Protein AF-A0A1Q7FV45-F1 (afdb_monomer)

Radius of gyration: 22.44 Å; Cα contacts (8 Å, |Δi|>4): 85; chains: 1; bounding box: 76×51×54 Å

Secondary structure (DSSP, 8-state):
-HHHHHHHHHHHHHHHHHHHIIIIIIHHHTTT-HHHHHHHHHHHHHTSHHHHHHHHHHHHHHHHHHHHHHHHTTTT-HHHHTSHHHHHHHHHHHHHHHHHHIIIIIIHHHHHHHHHHHHHHHHTTSPPPHHHHHHHHHHHHHHHHHHHHHHHHHHTTS-THHHHHH--------------

Mean predicted aligned error: 11.4 Å

Structure (mmCIF, N/CA/C/O backbone):
data_AF-A0A1Q7FV45-F1
#
_entry.id   AF-A0A1Q7FV45-F1
#
loop_
_atom_site.group_PDB
_atom_site.id
_atom_site.type_symbol
_atom_site.label_atom_id
_atom_site.label_alt_id
_atom_site.label_comp_id
_atom_site.label_asym_id
_atom_site.label_entity_id
_atom_site.label_seq_id
_atom_site.pdbx_PDB_ins_code
_atom_site.Cartn_x
_atom_site.Cartn_y
_atom_site.Cartn_z
_atom_site.occupancy
_atom_site.B_iso_or_equiv
_atom_site.auth_seq_id
_atom_site.auth_comp_id
_atom_site.auth_asym_id
_atom_site.auth_atom_id
_atom_site.pdbx_PDB_model_num
ATOM 1 N N . MET A 1 1 ? 14.817 -14.353 -15.961 1.00 85.88 1 MET A N 1
ATOM 2 C CA . MET A 1 1 ? 13.771 -13.348 -16.273 1.00 85.88 1 MET A CA 1
ATOM 3 C C . MET A 1 1 ? 12.356 -13.895 -16.093 1.00 85.88 1 MET A C 1
ATOM 5 O O . MET A 1 1 ? 11.535 -13.188 -15.527 1.00 85.88 1 MET A O 1
ATOM 9 N N . VAL A 1 2 ? 12.069 -15.138 -16.505 1.00 93.31 2 VAL A N 1
ATOM 10 C CA . VAL A 1 2 ? 10.715 -15.730 -16.428 1.00 93.31 2 VAL A CA 1
ATOM 11 C C . VAL A 1 2 ? 10.184 -15.851 -14.993 1.00 93.31 2 VAL A C 1
ATOM 13 O O . VAL A 1 2 ? 9.116 -15.327 -14.708 1.00 93.31 2 VAL A O 1
ATOM 16 N N . ILE A 1 3 ? 10.950 -16.442 -14.068 1.00 94.00 3 ILE A N 1
ATOM 17 C CA . ILE A 1 3 ? 10.513 -16.641 -12.669 1.00 94.00 3 ILE A CA 1
ATOM 18 C C . ILE A 1 3 ? 10.172 -15.308 -11.987 1.00 94.00 3 ILE A C 1
ATOM 20 O O . ILE A 1 3 ? 9.107 -15.163 -11.397 1.00 94.00 3 ILE A O 1
ATOM 24 N N . LEU A 1 4 ? 11.046 -14.305 -12.121 1.00 92.88 4 LEU A N 1
ATOM 25 C CA . LEU A 1 4 ? 10.828 -12.973 -11.549 1.00 92.88 4 LEU A CA 1
ATOM 26 C C . LEU A 1 4 ? 9.546 -12.323 -12.092 1.00 92.88 4 LEU A C 1
ATOM 28 O O . LEU A 1 4 ? 8.792 -11.718 -11.336 1.00 92.88 4 LEU A O 1
ATOM 32 N N . ARG A 1 5 ? 9.280 -12.494 -13.394 1.00 94.06 5 ARG A N 1
ATOM 33 C CA . ARG A 1 5 ? 8.052 -12.019 -14.038 1.00 94.06 5 ARG A CA 1
ATOM 34 C C . ARG A 1 5 ? 6.819 -12.745 -13.495 1.00 94.06 5 ARG A C 1
ATOM 36 O O . ARG A 1 5 ? 5.826 -12.084 -13.216 1.00 94.06 5 ARG A O 1
ATOM 43 N N . MET A 1 6 ? 6.881 -14.065 -13.312 1.00 96.12 6 MET A N 1
ATOM 44 C CA . MET A 1 6 ? 5.775 -14.825 -12.717 1.00 96.12 6 MET A CA 1
ATOM 45 C C . MET A 1 6 ? 5.474 -14.348 -11.297 1.00 96.12 6 MET A C 1
ATOM 47 O O . MET A 1 6 ? 4.321 -14.066 -10.989 1.00 96.12 6 MET A O 1
ATOM 51 N N . ILE A 1 7 ? 6.502 -14.179 -10.460 1.00 96.50 7 ILE A N 1
ATOM 52 C CA . ILE A 1 7 ? 6.340 -13.663 -9.093 1.00 96.50 7 ILE A CA 1
ATOM 53 C C . ILE A 1 7 ? 5.682 -12.283 -9.116 1.00 96.50 7 ILE A C 1
ATOM 55 O O . ILE A 1 7 ? 4.722 -12.063 -8.381 1.00 96.50 7 ILE A O 1
ATOM 59 N N . HIS A 1 8 ? 6.158 -11.377 -9.973 1.00 95.06 8 HIS A N 1
ATOM 60 C CA . HIS A 1 8 ? 5.615 -10.027 -10.083 1.00 95.06 8 HIS A CA 1
ATOM 61 C C . HIS A 1 8 ? 4.137 -10.024 -10.474 1.00 95.06 8 HIS A C 1
ATOM 63 O O . HIS A 1 8 ? 3.327 -9.414 -9.783 1.00 95.06 8 HIS A O 1
ATOM 69 N N . ILE A 1 9 ? 3.784 -10.731 -11.552 1.00 96.00 9 ILE A N 1
ATOM 70 C CA . ILE A 1 9 ? 2.421 -10.744 -12.096 1.00 96.00 9 ILE A CA 1
ATOM 71 C C . ILE A 1 9 ? 1.455 -11.431 -11.130 1.00 96.00 9 ILE A C 1
ATOM 73 O O . ILE A 1 9 ? 0.393 -10.896 -10.838 1.00 96.00 9 ILE A O 1
ATOM 77 N N . LEU A 1 10 ? 1.811 -12.603 -10.603 1.00 97.19 10 LEU A N 1
ATOM 78 C CA . LEU A 1 10 ? 0.920 -13.327 -9.696 1.00 97.19 10 LEU A CA 1
ATOM 79 C C . LEU A 1 10 ? 0.710 -12.549 -8.393 1.00 97.19 10 LEU A C 1
ATOM 81 O O . LEU A 1 10 ? -0.421 -12.425 -7.926 1.00 97.19 10 LEU A O 1
ATOM 85 N N . SER A 1 11 ? 1.777 -11.971 -7.835 1.00 95.62 11 SER A N 1
ATOM 86 C CA . SER A 1 11 ? 1.670 -11.159 -6.619 1.00 95.62 11 SER A CA 1
ATOM 87 C C . SER A 1 11 ? 0.861 -9.885 -6.859 1.00 95.62 11 SER A C 1
ATOM 89 O O . SER A 1 11 ? 0.056 -9.520 -6.001 1.00 95.62 11 SER A O 1
ATOM 91 N N . SER A 1 12 ? 1.029 -9.234 -8.018 1.00 93.75 12 SER A N 1
ATOM 92 C CA . SER A 1 12 ? 0.319 -7.993 -8.336 1.00 93.75 12 SER A CA 1
ATOM 93 C C . SER A 1 12 ? -1.166 -8.235 -8.563 1.00 93.75 12 SER A C 1
ATOM 95 O O . SER A 1 12 ? -1.981 -7.494 -8.023 1.00 93.75 12 SER A O 1
ATOM 97 N N . VAL A 1 13 ? -1.531 -9.304 -9.276 1.00 96.06 13 VAL A N 1
ATOM 98 C CA . VAL A 1 13 ? -2.929 -9.693 -9.502 1.00 96.06 13 VAL A CA 1
ATOM 99 C C . VAL A 1 13 ? -3.613 -10.034 -8.182 1.00 96.06 13 VAL A C 1
ATOM 101 O O . VAL A 1 13 ? -4.704 -9.532 -7.915 1.00 96.06 13 VAL A O 1
ATOM 104 N N . VAL A 1 14 ? -2.968 -10.832 -7.325 1.00 95.69 14 VAL A N 1
ATOM 105 C CA . VAL A 1 14 ? -3.519 -11.185 -6.007 1.00 95.69 14 VAL A CA 1
ATOM 106 C C . VAL A 1 14 ? -3.703 -9.941 -5.142 1.00 95.69 14 VAL A C 1
ATOM 108 O O . VAL A 1 14 ? -4.760 -9.761 -4.540 1.00 95.69 14 VAL A O 1
ATOM 111 N N . TRP A 1 15 ? -2.698 -9.067 -5.083 1.00 93.56 15 TRP A N 1
ATOM 112 C CA . TRP A 1 15 ? -2.763 -7.862 -4.263 1.00 93.56 15 TRP A CA 1
ATOM 113 C C . TRP A 1 15 ? -3.801 -6.860 -4.781 1.00 93.56 15 TRP A C 1
ATOM 115 O O . TRP A 1 15 ? -4.680 -6.450 -4.022 1.00 93.56 15 TRP A O 1
ATOM 125 N N . ALA A 1 16 ? -3.746 -6.496 -6.064 1.00 90.69 16 ALA A N 1
ATOM 126 C CA . ALA A 1 16 ? -4.679 -5.548 -6.666 1.00 90.69 16 ALA A CA 1
ATOM 127 C C . ALA A 1 16 ? -6.120 -6.078 -6.637 1.00 90.69 16 ALA A C 1
ATOM 129 O O . ALA A 1 16 ? -7.036 -5.340 -6.277 1.00 90.69 16 ALA A O 1
ATOM 130 N N . GLY A 1 17 ? -6.316 -7.367 -6.932 1.00 92.94 17 GLY A N 1
ATOM 131 C CA . GLY A 1 17 ? -7.619 -8.023 -6.859 1.00 92.94 17 GLY A CA 1
ATOM 132 C C . GLY A 1 17 ? -8.193 -8.029 -5.442 1.00 92.94 17 GLY A C 1
ATOM 133 O O . GLY A 1 17 ? -9.369 -7.724 -5.257 1.00 92.94 17 GLY A O 1
ATOM 134 N N . ALA A 1 18 ? -7.368 -8.291 -4.425 1.00 92.19 18 ALA A N 1
ATOM 135 C CA . ALA A 1 18 ? -7.789 -8.215 -3.028 1.00 92.19 18 ALA A CA 1
ATOM 136 C C . ALA A 1 18 ? -8.174 -6.788 -2.610 1.00 92.19 18 ALA A C 1
ATOM 138 O O . ALA A 1 18 ? -9.193 -6.606 -1.944 1.00 92.19 18 ALA A O 1
ATOM 139 N N . VAL A 1 19 ? -7.395 -5.775 -3.013 1.00 88.69 19 VAL A N 1
ATOM 140 C CA . VAL A 1 19 ? -7.732 -4.364 -2.761 1.00 88.69 19 VAL A CA 1
ATOM 141 C C . VAL A 1 19 ? -9.062 -4.013 -3.419 1.00 88.69 19 VAL A C 1
ATOM 143 O O . VAL A 1 19 ? -9.938 -3.484 -2.742 1.00 88.69 19 VAL A O 1
ATOM 146 N N . PHE A 1 20 ? -9.236 -4.354 -4.697 1.00 89.50 20 PHE A N 1
ATOM 147 C CA . PHE A 1 20 ? -10.472 -4.101 -5.433 1.00 89.50 20 PHE A CA 1
ATOM 148 C C . PHE A 1 20 ? -11.674 -4.796 -4.788 1.00 89.50 20 PHE A C 1
ATOM 150 O O . PHE A 1 20 ? -12.691 -4.158 -4.537 1.00 89.50 20 PHE A O 1
ATOM 157 N N . PHE A 1 21 ? -11.555 -6.081 -4.450 1.00 91.38 21 PHE A N 1
ATOM 158 C CA . PHE A 1 21 ? -12.620 -6.817 -3.773 1.00 91.38 21 PHE A CA 1
ATOM 159 C C . PHE A 1 21 ? -12.996 -6.169 -2.436 1.00 91.38 21 PHE A C 1
ATOM 161 O O . PHE A 1 21 ? -14.178 -5.978 -2.152 1.00 91.38 21 PHE A O 1
ATOM 168 N N . LEU A 1 22 ? -12.008 -5.783 -1.623 1.00 88.19 22 LEU A N 1
ATOM 169 C CA . LEU A 1 22 ? -12.270 -5.121 -0.350 1.00 88.19 22 LEU A CA 1
ATOM 170 C C . LEU A 1 22 ? -13.023 -3.802 -0.523 1.00 88.19 22 LEU A C 1
ATOM 172 O O . LEU A 1 22 ? -13.954 -3.543 0.233 1.00 88.19 22 LEU A O 1
ATOM 176 N N . THR A 1 23 ? -12.596 -2.954 -1.456 1.00 83.12 23 THR A N 1
ATOM 177 C CA . THR A 1 23 ? -13.088 -1.575 -1.560 1.00 83.12 23 THR A CA 1
ATOM 178 C C . THR A 1 23 ? -14.354 -1.462 -2.396 1.00 83.12 23 THR A C 1
ATOM 180 O O . THR A 1 23 ? -15.248 -0.709 -2.026 1.00 83.12 23 THR A O 1
ATOM 183 N N . ALA A 1 24 ? -14.448 -2.205 -3.498 1.00 85.38 24 ALA A N 1
ATOM 184 C CA . ALA A 1 24 ? -15.560 -2.113 -4.438 1.00 85.38 24 ALA A CA 1
ATOM 185 C C . ALA A 1 24 ? -16.713 -3.065 -4.102 1.00 85.38 24 ALA A C 1
ATOM 187 O O . ALA A 1 24 ? -17.851 -2.779 -4.460 1.00 85.38 24 ALA A O 1
ATOM 188 N N . VAL A 1 25 ? -16.441 -4.187 -3.423 1.00 89.38 25 VAL A N 1
ATOM 189 C CA . VAL A 1 25 ? -17.451 -5.229 -3.172 1.00 89.38 25 VAL A CA 1
ATOM 190 C C . VAL A 1 25 ? -17.744 -5.367 -1.684 1.00 89.38 25 VAL A C 1
ATOM 192 O O . VAL A 1 25 ? -18.874 -5.152 -1.250 1.00 89.38 25 VAL A O 1
ATOM 195 N N . LEU A 1 26 ? -16.731 -5.697 -0.882 1.00 89.50 26 LEU A N 1
ATOM 196 C CA . LEU A 1 26 ? -16.945 -6.068 0.513 1.00 89.50 26 LEU A CA 1
ATOM 197 C C . LEU A 1 26 ? -17.349 -4.873 1.381 1.00 89.50 26 LEU A C 1
ATOM 199 O O . LEU A 1 26 ? -18.319 -4.972 2.123 1.00 89.50 26 LEU A O 1
ATOM 203 N N . GLN A 1 27 ? -16.620 -3.756 1.300 1.00 85.69 27 GLN A N 1
ATOM 204 C CA . GLN A 1 27 ? -16.902 -2.562 2.102 1.00 85.69 27 GLN A CA 1
ATOM 205 C C . GLN A 1 27 ? -18.322 -2.016 1.879 1.00 85.69 27 GLN A C 1
ATOM 207 O O . GLN A 1 27 ? -18.998 -1.787 2.882 1.00 85.69 27 GLN A O 1
ATOM 212 N N . PRO A 1 28 ? -18.815 -1.845 0.635 1.00 86.81 28 PRO A N 1
ATOM 213 C CA . PRO A 1 28 ? -20.200 -1.443 0.398 1.00 86.81 28 PRO A CA 1
ATOM 214 C C . PRO A 1 28 ? -21.213 -2.465 0.916 1.00 86.81 28 PRO A C 1
ATOM 216 O O . PRO A 1 28 ? -22.211 -2.073 1.510 1.00 86.81 28 PRO A O 1
ATOM 219 N N . ALA A 1 29 ? -20.948 -3.765 0.752 1.00 89.38 29 ALA A N 1
ATOM 220 C CA . ALA A 1 29 ? -21.869 -4.819 1.179 1.00 89.38 29 ALA A CA 1
ATOM 221 C C . ALA A 1 29 ? -22.078 -4.865 2.701 1.00 89.38 29 ALA A C 1
ATOM 223 O O . ALA A 1 29 ? -23.150 -5.240 3.169 1.00 89.38 29 ALA A O 1
ATOM 224 N N . ILE A 1 30 ? -21.063 -4.484 3.480 1.00 88.69 30 ILE A N 1
ATOM 225 C CA . ILE A 1 30 ? -21.143 -4.443 4.947 1.00 88.69 30 ILE A CA 1
ATOM 226 C C . ILE A 1 30 ? -21.397 -3.029 5.491 1.00 88.69 30 ILE A C 1
ATOM 228 O O . ILE A 1 30 ? -21.453 -2.840 6.712 1.00 88.69 30 ILE A O 1
ATOM 232 N N . ALA A 1 31 ? -21.525 -2.026 4.617 1.00 82.56 31 ALA A N 1
ATOM 233 C CA . ALA A 1 31 ? -21.788 -0.652 5.016 1.00 82.56 31 ALA A CA 1
ATOM 234 C C . ALA A 1 31 ? -23.166 -0.577 5.691 1.00 82.56 31 ALA A C 1
ATOM 236 O O . ALA A 1 31 ? -24.187 -0.887 5.090 1.00 82.56 31 ALA A O 1
ATOM 237 N N . GLY A 1 32 ? -23.193 -0.195 6.970 1.00 79.88 32 GLY A N 1
ATOM 238 C CA . GLY A 1 32 ? -24.423 -0.179 7.772 1.00 79.88 32 GLY A CA 1
ATOM 239 C C . GLY A 1 32 ? -24.712 -1.472 8.544 1.00 79.88 32 GLY A C 1
ATOM 240 O O . GLY A 1 32 ? -25.647 -1.490 9.335 1.00 79.88 32 GLY A O 1
ATOM 241 N N . GLY A 1 33 ? -23.878 -2.513 8.426 1.00 82.31 33 GLY A N 1
ATOM 242 C CA . GLY A 1 33 ? -24.027 -3.791 9.145 1.00 82.31 33 GLY A CA 1
ATOM 243 C C . GLY A 1 33 ? -23.749 -3.751 10.660 1.00 82.31 33 GLY A C 1
ATOM 244 O O . GLY A 1 33 ? -23.535 -4.794 11.277 1.00 82.31 33 GLY A O 1
ATOM 245 N N . GLY A 1 34 ? -23.713 -2.561 11.269 1.00 80.19 34 GLY A N 1
ATOM 246 C CA . GLY A 1 34 ? -23.539 -2.377 12.710 1.00 80.19 34 GLY A CA 1
ATOM 247 C C . GLY A 1 34 ? -22.216 -2.929 13.282 1.00 80.19 34 GLY A C 1
ATOM 248 O O . GLY A 1 34 ? -21.225 -3.080 12.561 1.00 80.19 34 GLY A O 1
ATOM 249 N N . PRO A 1 35 ? -22.166 -3.221 14.596 1.00 78.44 35 PRO A N 1
ATOM 250 C CA . PRO A 1 35 ? -20.957 -3.693 15.280 1.00 78.44 35 PRO A CA 1
ATOM 251 C C . PRO A 1 35 ? -20.412 -5.034 14.762 1.00 78.44 35 PRO A C 1
ATOM 253 O O . PRO A 1 35 ? -19.198 -5.249 14.780 1.00 78.44 35 PRO A O 1
ATOM 256 N N . GLU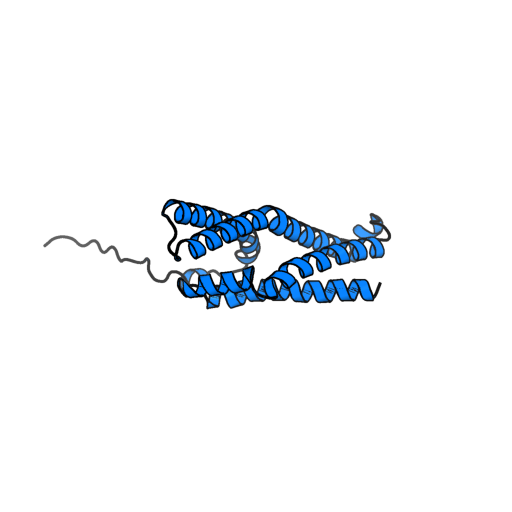 A 1 36 ? -21.279 -5.925 14.271 1.00 84.31 36 GLU A N 1
ATOM 257 C CA . GLU A 1 36 ? -20.877 -7.245 13.766 1.00 84.31 36 GLU A CA 1
ATOM 258 C C . GLU A 1 36 ? -20.046 -7.152 12.480 1.00 84.31 36 GLU A C 1
ATOM 260 O O . GLU A 1 36 ? -19.022 -7.828 12.356 1.00 84.31 36 GLU A O 1
ATOM 265 N N . ALA A 1 37 ? -20.394 -6.239 11.566 1.00 84.06 37 ALA A N 1
ATOM 266 C CA . ALA A 1 37 ? -19.573 -5.945 10.389 1.00 84.06 37 ALA A CA 1
ATOM 267 C C . ALA A 1 37 ? -18.155 -5.479 10.776 1.00 84.06 37 ALA A C 1
ATOM 269 O O . ALA A 1 37 ? -17.161 -5.902 10.178 1.00 84.06 37 ALA A O 1
ATOM 270 N N . GLY A 1 38 ? -18.050 -4.655 11.825 1.00 80.62 38 GLY A N 1
ATOM 271 C CA . GLY A 1 38 ? -16.769 -4.212 12.379 1.00 80.62 38 GLY A CA 1
ATOM 272 C C . GLY A 1 38 ? -15.935 -5.370 12.934 1.00 80.62 38 GLY A C 1
ATOM 273 O O . GLY A 1 38 ? -14.751 -5.489 12.611 1.00 80.62 38 GLY A O 1
ATOM 274 N N . ARG A 1 39 ? -16.558 -6.271 13.706 1.00 81.88 39 ARG A N 1
ATOM 275 C CA . ARG A 1 39 ? -15.905 -7.476 14.253 1.00 81.88 39 ARG A CA 1
ATOM 276 C C . ARG A 1 39 ? -15.421 -8.416 13.150 1.00 81.88 39 ARG A C 1
ATOM 278 O O . ARG A 1 39 ? -14.300 -8.923 13.229 1.00 81.88 39 ARG A O 1
ATOM 285 N N . PHE A 1 40 ? -16.225 -8.624 12.107 1.00 87.56 40 PHE A N 1
ATOM 286 C CA . PHE A 1 40 ? -15.833 -9.421 10.944 1.00 87.56 40 PHE A CA 1
ATOM 287 C C . PHE A 1 40 ? -14.595 -8.836 10.254 1.00 87.56 40 PHE A C 1
ATOM 289 O O . PHE A 1 40 ? -13.600 -9.542 10.072 1.00 87.56 40 PHE A O 1
ATOM 296 N N . MET A 1 41 ? -14.606 -7.534 9.953 1.00 86.62 41 MET A N 1
ATOM 297 C CA . MET A 1 41 ? -13.462 -6.849 9.343 1.00 86.62 41 MET A CA 1
ATOM 298 C C . MET A 1 41 ? -12.216 -6.898 10.225 1.00 86.62 41 MET A C 1
ATOM 300 O O . MET A 1 41 ? -11.112 -7.098 9.718 1.00 86.62 41 MET A O 1
ATOM 304 N N . GLN A 1 42 ? -12.375 -6.779 11.544 1.00 81.06 42 GLN A N 1
ATOM 305 C CA . GLN A 1 42 ? -11.265 -6.911 12.481 1.00 81.06 42 GLN A CA 1
ATOM 306 C C . GLN A 1 42 ? -10.668 -8.322 12.436 1.00 81.06 42 GLN A C 1
ATOM 308 O O . GLN A 1 42 ? -9.449 -8.452 12.333 1.00 81.06 42 GLN A O 1
ATOM 313 N N . ARG A 1 43 ? -11.480 -9.387 12.446 1.00 85.19 43 ARG A N 1
ATOM 314 C CA . ARG A 1 43 ? -10.987 -10.776 12.321 1.00 85.19 43 ARG A CA 1
ATOM 315 C C . ARG A 1 43 ? -10.318 -11.023 10.969 1.00 85.19 43 ARG A C 1
ATOM 317 O O . ARG A 1 43 ? -9.235 -11.610 10.918 1.00 85.19 43 ARG A O 1
ATOM 324 N N . LEU A 1 44 ? -10.899 -10.514 9.883 1.00 87.88 44 LEU A N 1
ATOM 325 C CA . LEU A 1 44 ? -10.308 -10.587 8.547 1.00 87.88 44 LEU A CA 1
ATOM 326 C C . LEU A 1 44 ? -8.926 -9.912 8.524 1.00 87.88 44 LEU A C 1
ATOM 328 O O . LEU A 1 44 ? -7.953 -10.515 8.069 1.00 87.88 44 LEU A O 1
ATOM 332 N N . ALA A 1 45 ? -8.809 -8.715 9.100 1.00 82.62 45 ALA A N 1
ATOM 333 C CA . ALA A 1 45 ? -7.574 -7.938 9.133 1.00 82.62 45 ALA A CA 1
ATOM 334 C C . ALA A 1 45 ? -6.540 -8.411 10.171 1.00 82.62 45 ALA A C 1
ATOM 336 O O . ALA A 1 45 ? -5.372 -8.054 10.044 1.00 82.62 45 ALA A O 1
ATOM 337 N N . SER A 1 46 ? -6.933 -9.171 11.202 1.00 78.38 46 SER A N 1
ATOM 338 C CA . SER A 1 46 ? -6.071 -9.481 12.359 1.00 78.38 46 SER A CA 1
ATOM 339 C C . SER A 1 46 ? -5.953 -10.959 12.731 1.00 78.38 46 SER A C 1
ATOM 341 O O . SER A 1 46 ? -5.168 -11.291 13.620 1.00 78.38 46 SER A O 1
ATOM 343 N N . GLN A 1 47 ? -6.673 -11.869 12.085 1.00 74.94 47 GLN A N 1
ATOM 344 C CA . GLN A 1 47 ? -6.612 -13.303 12.409 1.00 74.94 47 GLN A CA 1
ATOM 345 C C . GLN A 1 47 ? -6.593 -14.204 11.175 1.00 74.94 47 GLN A C 1
ATOM 347 O O . GLN A 1 47 ? -6.155 -15.346 11.261 1.00 74.94 47 GLN A O 1
ATOM 352 N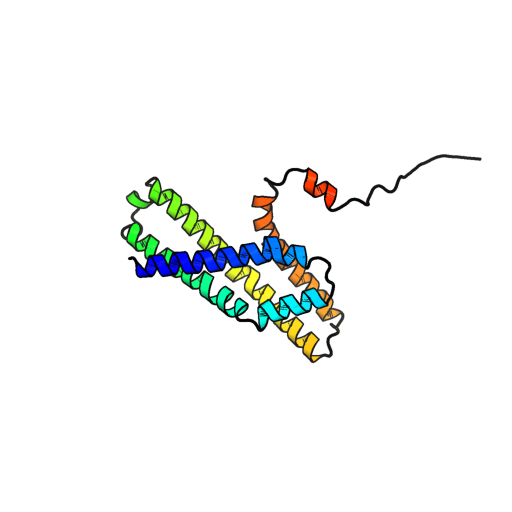 N . SER A 1 48 ? -6.984 -13.697 10.008 1.00 80.94 48 SER A N 1
ATOM 353 C CA . SER A 1 48 ? -7.074 -14.525 8.808 1.00 80.94 48 SER A CA 1
ATOM 354 C C . SER A 1 48 ? -5.770 -14.582 7.993 1.00 80.94 48 SER A C 1
ATOM 356 O O . SER A 1 48 ? -4.872 -13.742 8.131 1.00 80.94 48 SER A O 1
ATOM 358 N N . ARG A 1 49 ? -5.698 -15.549 7.065 1.00 87.75 49 ARG A N 1
ATOM 359 C CA . ARG A 1 49 ? -4.642 -15.629 6.036 1.00 87.75 49 ARG A CA 1
ATOM 360 C C . ARG A 1 49 ? -4.585 -14.375 5.159 1.00 87.75 49 ARG A C 1
ATOM 362 O O . ARG A 1 49 ? -3.517 -14.042 4.654 1.00 87.75 49 ARG A O 1
ATOM 369 N N . PHE A 1 50 ? -5.698 -13.649 5.042 1.00 87.19 50 PHE A N 1
ATOM 370 C CA . PHE A 1 50 ? -5.784 -12.392 4.305 1.00 87.19 50 PHE A CA 1
ATOM 371 C C . PHE A 1 50 ? -4.750 -11.371 4.789 1.00 87.19 50 PHE A C 1
ATOM 373 O O . PHE A 1 50 ? -4.102 -10.715 3.982 1.00 87.19 50 PHE A O 1
ATOM 380 N N . ARG A 1 51 ? -4.517 -11.291 6.104 1.00 86.12 51 ARG A N 1
ATOM 381 C CA . ARG A 1 51 ? -3.517 -10.388 6.688 1.00 86.12 51 ARG A CA 1
ATOM 382 C C . ARG A 1 51 ? -2.088 -10.730 6.261 1.00 86.12 51 ARG A C 1
ATOM 384 O O . ARG A 1 51 ? -1.301 -9.818 6.037 1.00 86.12 51 ARG A O 1
ATOM 391 N N . LEU A 1 52 ? -1.755 -12.014 6.111 1.00 89.62 52 LEU A N 1
ATOM 392 C CA . LEU A 1 52 ? -0.445 -12.429 5.593 1.00 89.62 52 LEU A CA 1
ATOM 393 C C . LEU A 1 52 ? -0.316 -12.122 4.099 1.00 89.62 52 LEU A C 1
ATOM 395 O O . LEU A 1 52 ? 0.685 -11.547 3.680 1.00 89.62 52 LEU A O 1
ATOM 399 N N . VAL A 1 53 ? -1.350 -12.434 3.310 1.00 90.81 53 VAL A N 1
ATOM 400 C CA . VAL A 1 53 ? -1.383 -12.136 1.869 1.00 90.81 53 VAL A CA 1
ATOM 401 C C . VAL A 1 53 ? -1.206 -10.636 1.625 1.00 90.81 53 VAL A C 1
ATOM 403 O O . VAL A 1 53 ? -0.333 -10.240 0.859 1.00 90.81 53 VAL A O 1
ATOM 406 N N . MET A 1 54 ? -1.951 -9.795 2.344 1.00 89.56 54 MET A N 1
ATOM 407 C CA . MET A 1 54 ? -1.876 -8.336 2.223 1.00 89.56 54 MET A CA 1
ATOM 408 C C . MET A 1 54 ? -0.586 -7.725 2.781 1.00 89.56 54 MET A C 1
ATOM 410 O O . MET A 1 54 ? -0.290 -6.573 2.476 1.00 89.56 54 MET A O 1
ATOM 414 N N . ALA A 1 55 ? 0.193 -8.464 3.575 1.00 87.88 55 ALA A N 1
ATOM 415 C CA . ALA A 1 55 ? 1.517 -8.030 4.014 1.00 87.88 55 ALA A CA 1
ATOM 416 C C . ALA A 1 55 ? 2.610 -8.397 2.996 1.00 87.88 55 ALA A C 1
ATOM 418 O O . ALA A 1 55 ? 3.487 -7.582 2.722 1.00 87.88 55 ALA A O 1
ATOM 419 N N . ILE A 1 56 ? 2.552 -9.608 2.431 1.00 93.00 56 ILE A N 1
ATOM 420 C CA . ILE A 1 56 ? 3.631 -10.183 1.612 1.00 93.00 56 ILE A CA 1
ATOM 421 C C . ILE A 1 56 ? 3.464 -9.851 0.122 1.00 93.00 56 ILE A C 1
ATOM 423 O O . ILE A 1 56 ? 4.428 -9.450 -0.528 1.00 93.00 56 ILE A O 1
ATOM 427 N N . ALA A 1 57 ? 2.256 -9.983 -0.433 1.00 93.81 57 ALA A N 1
ATOM 428 C CA . ALA A 1 57 ? 1.996 -9.776 -1.861 1.00 93.81 57 ALA A CA 1
ATOM 429 C C . ALA A 1 57 ? 2.415 -8.386 -2.392 1.00 93.81 57 ALA A C 1
ATOM 431 O O . ALA A 1 57 ? 3.084 -8.336 -3.431 1.00 93.81 57 ALA A O 1
ATOM 432 N N . PRO A 1 58 ? 2.120 -7.254 -1.716 1.00 92.12 58 PRO A N 1
ATOM 433 C CA . PRO A 1 58 ? 2.609 -5.951 -2.170 1.00 92.12 58 PRO A CA 1
ATOM 434 C C . PRO A 1 58 ? 4.137 -5.842 -2.134 1.00 92.12 58 PRO A C 1
ATOM 436 O O . PRO A 1 58 ? 4.725 -5.282 -3.056 1.00 92.12 58 PRO A O 1
ATOM 439 N N . MET A 1 59 ? 4.799 -6.417 -1.122 1.00 93.50 59 MET A N 1
ATOM 440 C CA . MET A 1 59 ? 6.265 -6.423 -1.049 1.00 93.50 59 MET A CA 1
ATOM 441 C C . MET A 1 59 ? 6.869 -7.199 -2.218 1.00 93.50 59 MET A C 1
ATOM 443 O O . MET A 1 59 ? 7.752 -6.687 -2.904 1.00 93.50 59 MET A O 1
ATOM 447 N N . LEU A 1 60 ? 6.358 -8.404 -2.491 1.00 96.00 60 LEU A N 1
ATOM 448 C CA . LEU A 1 60 ? 6.801 -9.204 -3.632 1.00 96.00 60 LEU A CA 1
ATOM 449 C C . LEU A 1 60 ? 6.575 -8.464 -4.948 1.00 96.00 60 LEU A C 1
ATOM 451 O O . LEU A 1 60 ? 7.475 -8.444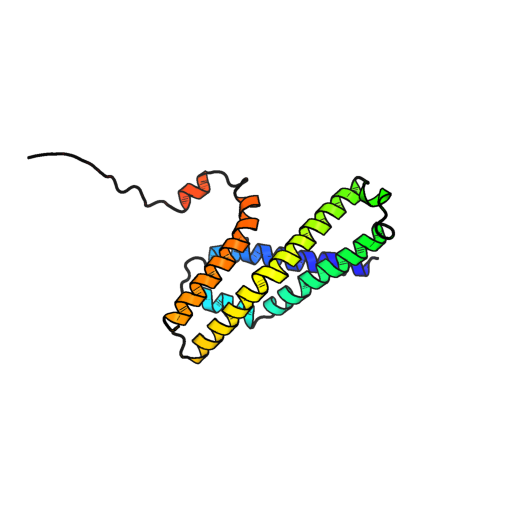 -5.783 1.00 96.00 60 LEU A O 1
ATOM 455 N N . THR A 1 61 ? 5.425 -7.811 -5.116 1.00 95.44 61 THR A N 1
ATOM 456 C CA . THR A 1 61 ? 5.097 -7.018 -6.309 1.00 95.44 61 THR A CA 1
ATOM 457 C C . THR A 1 61 ? 6.112 -5.900 -6.535 1.00 95.44 61 THR A C 1
ATOM 459 O O . THR A 1 61 ? 6.710 -5.824 -7.608 1.00 95.44 61 THR A O 1
ATOM 462 N N . VAL A 1 62 ? 6.358 -5.065 -5.522 1.00 94.62 62 VAL A N 1
ATOM 463 C CA . VAL A 1 62 ? 7.261 -3.911 -5.636 1.00 94.62 62 VAL A CA 1
ATOM 464 C C . VAL A 1 62 ? 8.704 -4.363 -5.847 1.00 94.62 62 VAL A C 1
ATOM 466 O O . VAL A 1 62 ? 9.344 -3.923 -6.798 1.00 94.62 62 VAL A O 1
ATOM 469 N N . LEU A 1 63 ? 9.210 -5.288 -5.026 1.00 96.12 63 LEU A N 1
ATOM 470 C CA . LEU A 1 63 ? 10.602 -5.740 -5.110 1.00 96.12 63 LEU A CA 1
ATOM 471 C C . LEU A 1 63 ? 10.897 -6.435 -6.441 1.00 96.12 63 LEU A C 1
ATOM 473 O O . LEU A 1 63 ? 11.879 -6.109 -7.109 1.00 96.12 63 LEU A O 1
ATOM 477 N N . SER A 1 64 ? 10.033 -7.363 -6.863 1.00 96.19 64 SER A N 1
ATOM 478 C CA . SER A 1 64 ? 10.207 -8.032 -8.155 1.00 96.19 64 SER A CA 1
ATOM 479 C C . SER A 1 64 ? 10.086 -7.054 -9.324 1.00 96.19 64 SER A C 1
ATOM 481 O O . SER A 1 64 ? 10.855 -7.170 -10.276 1.00 96.19 64 SER A O 1
ATOM 483 N N . GLY A 1 65 ? 9.191 -6.064 -9.230 1.00 94.56 65 GLY A N 1
ATOM 484 C CA . GLY A 1 65 ? 9.011 -5.017 -10.234 1.00 94.56 65 GLY A CA 1
ATOM 485 C C . GLY A 1 65 ? 10.242 -4.129 -10.383 1.00 94.56 65 GLY A C 1
ATOM 486 O O . GLY A 1 65 ? 10.692 -3.908 -11.504 1.00 94.56 65 GLY A O 1
ATOM 487 N N . LEU A 1 66 ? 10.847 -3.698 -9.270 1.00 94.38 66 LEU A N 1
ATOM 488 C CA . LEU A 1 66 ? 12.089 -2.917 -9.274 1.00 94.38 66 LEU A CA 1
ATOM 489 C C . LEU A 1 66 ? 13.237 -3.686 -9.936 1.00 94.38 66 LEU A C 1
ATOM 491 O O . LEU A 1 66 ? 13.938 -3.145 -10.791 1.00 94.38 66 LEU A O 1
ATOM 495 N N . VAL A 1 67 ? 13.410 -4.963 -9.581 1.00 94.75 67 VAL A N 1
ATOM 496 C CA . VAL A 1 67 ? 14.461 -5.801 -10.177 1.00 94.75 67 VAL A CA 1
ATOM 497 C C . VAL A 1 67 ? 14.195 -6.030 -11.669 1.00 94.75 67 VAL A C 1
ATOM 499 O O . VAL A 1 67 ? 15.127 -5.981 -12.473 1.00 94.75 67 VAL A O 1
ATOM 502 N N . LEU A 1 68 ? 12.937 -6.257 -12.065 1.00 93.69 68 LEU A N 1
ATOM 503 C CA . LEU A 1 68 ? 12.562 -6.439 -13.469 1.00 93.69 68 LEU A CA 1
ATOM 504 C C . LEU A 1 68 ? 12.837 -5.159 -14.271 1.00 93.69 68 LEU A C 1
ATOM 506 O O . LEU A 1 68 ? 13.452 -5.225 -15.332 1.00 93.69 68 LEU A O 1
ATOM 510 N N . TYR A 1 69 ? 12.442 -4.005 -13.732 1.00 93.06 69 TYR A N 1
ATOM 511 C CA . TYR A 1 69 ? 12.654 -2.696 -14.337 1.00 93.06 69 TYR A CA 1
ATOM 512 C C . TYR A 1 69 ? 14.145 -2.397 -14.520 1.00 93.06 69 TYR A C 1
ATOM 514 O O . TYR A 1 69 ? 14.566 -2.040 -15.619 1.00 93.06 69 TYR A O 1
ATOM 522 N N . GLY A 1 70 ? 14.970 -2.625 -13.493 1.00 92.25 70 GLY A N 1
ATOM 523 C CA . GLY A 1 70 ? 16.421 -2.432 -13.578 1.00 92.25 70 GLY A CA 1
ATOM 524 C C . GLY A 1 70 ? 17.076 -3.302 -14.655 1.00 92.25 70 GLY A C 1
ATOM 525 O O . GLY A 1 70 ? 17.966 -2.845 -15.367 1.00 92.25 70 GLY A O 1
ATOM 526 N N . ARG A 1 71 ? 16.601 -4.541 -14.840 1.00 92.00 71 ARG A N 1
ATOM 527 C CA . ARG A 1 71 ? 17.130 -5.433 -15.882 1.00 92.00 71 ARG A CA 1
ATOM 528 C C . ARG A 1 71 ? 16.670 -5.066 -17.291 1.00 92.00 71 ARG A C 1
ATOM 530 O O . ARG A 1 71 ? 17.473 -5.147 -18.211 1.00 92.00 71 ARG A O 1
ATOM 537 N N . VAL A 1 72 ? 15.404 -4.688 -17.476 1.00 91.25 72 VAL A N 1
ATOM 538 C CA . VAL A 1 72 ? 14.874 -4.321 -18.805 1.00 91.25 72 VAL A CA 1
ATOM 539 C C . VAL A 1 72 ? 15.420 -2.964 -19.263 1.00 91.25 72 VAL A C 1
ATOM 541 O O . VAL A 1 72 ? 15.702 -2.792 -20.442 1.00 91.25 72 VAL A O 1
ATOM 544 N N . SER A 1 73 ? 15.658 -2.040 -18.331 1.00 89.38 73 SER A N 1
ATOM 545 C CA . SER A 1 73 ? 16.292 -0.741 -18.601 1.00 89.38 73 SER A CA 1
ATOM 546 C C . SER A 1 73 ? 17.818 -0.796 -18.734 1.00 89.38 73 SER A C 1
ATOM 548 O O . SER A 1 73 ? 18.455 0.255 -18.799 1.00 89.38 73 SER A O 1
ATOM 550 N N . ALA A 1 74 ? 18.409 -1.998 -18.722 1.00 88.25 74 ALA A N 1
ATOM 551 C CA . ALA A 1 74 ? 19.855 -2.217 -18.757 1.00 88.25 74 ALA A CA 1
ATOM 552 C C . ALA A 1 74 ? 20.627 -1.375 -17.714 1.00 88.25 74 ALA A C 1
ATOM 554 O O . ALA A 1 74 ? 21.697 -0.838 -17.998 1.00 88.25 74 ALA A O 1
ATOM 555 N N . GLY A 1 75 ? 20.071 -1.265 -16.502 1.00 86.12 75 GLY A N 1
ATOM 556 C CA . GLY A 1 75 ? 20.635 -0.474 -15.409 1.00 86.12 75 GLY A CA 1
ATOM 557 C C . GLY A 1 75 ? 20.160 0.980 -15.381 1.00 86.12 75 GLY A C 1
ATOM 558 O O . GLY A 1 75 ? 20.964 1.863 -15.115 1.00 86.12 75 GLY A O 1
ATOM 559 N N . PHE A 1 76 ? 18.867 1.233 -15.618 1.00 88.25 76 PHE A N 1
ATOM 560 C CA . PHE A 1 76 ? 18.261 2.574 -15.579 1.00 88.25 76 PHE A CA 1
ATOM 561 C C . PHE A 1 76 ? 18.819 3.538 -16.639 1.00 88.25 76 PHE A C 1
ATOM 563 O O . PHE A 1 76 ? 18.955 4.737 -16.398 1.00 88.25 76 PHE A O 1
ATOM 570 N N . GLN A 1 77 ? 19.127 3.032 -17.836 1.00 89.75 77 GLN A N 1
ATOM 571 C CA . GLN A 1 77 ? 19.652 3.866 -18.915 1.00 89.75 77 GLN A CA 1
ATOM 572 C C . GLN A 1 77 ? 18.613 4.883 -19.386 1.00 89.75 77 GLN A C 1
ATOM 574 O O . GLN A 1 77 ? 17.518 4.514 -19.816 1.00 89.75 77 GLN A O 1
ATOM 579 N N . ASN A 1 78 ? 18.988 6.164 -19.375 1.00 88.81 78 ASN A N 1
ATOM 580 C CA . ASN A 1 78 ? 18.086 7.257 -19.733 1.00 88.81 78 ASN A CA 1
ATOM 581 C C . ASN A 1 78 ? 17.484 7.081 -21.138 1.00 88.81 78 ASN A C 1
ATOM 583 O O . ASN A 1 78 ? 16.284 7.246 -21.310 1.00 88.81 78 ASN A O 1
ATOM 587 N N . ALA A 1 79 ? 18.289 6.652 -22.117 1.00 88.56 79 ALA A N 1
ATOM 588 C CA . ALA A 1 79 ? 17.839 6.421 -23.492 1.00 88.56 79 ALA A CA 1
ATOM 589 C C . ALA A 1 79 ? 16.722 5.366 -23.606 1.00 88.56 79 ALA A C 1
ATOM 591 O O . ALA A 1 79 ? 15.851 5.470 -24.467 1.00 88.56 79 ALA A O 1
ATOM 592 N N . TRP A 1 80 ? 16.720 4.355 -22.732 1.00 92.19 80 TRP A N 1
ATOM 593 C CA . TRP A 1 80 ? 15.640 3.373 -22.687 1.00 92.19 80 TRP A CA 1
ATOM 594 C C . TRP A 1 80 ? 14.422 3.923 -21.941 1.00 92.19 80 TRP A C 1
ATOM 596 O O . TRP A 1 80 ? 13.297 3.742 -22.398 1.00 92.19 80 TRP A O 1
ATOM 606 N N . ILE A 1 81 ? 14.633 4.628 -20.826 1.00 91.12 81 ILE A N 1
ATOM 607 C CA . ILE A 1 81 ? 13.566 5.221 -20.001 1.00 91.12 81 ILE A CA 1
ATOM 608 C C . ILE A 1 81 ? 12.738 6.236 -20.796 1.00 91.12 81 ILE A C 1
ATOM 610 O O . ILE A 1 81 ? 11.517 6.255 -20.671 1.00 91.12 81 ILE A O 1
ATOM 614 N N . THR A 1 82 ? 13.381 7.043 -21.640 1.00 91.06 82 THR A N 1
ATOM 615 C CA . THR A 1 82 ? 12.707 8.040 -22.485 1.00 91.06 82 THR A CA 1
ATOM 616 C C . THR A 1 82 ? 12.107 7.455 -23.767 1.00 91.06 82 THR A C 1
ATOM 618 O O . THR A 1 82 ? 11.425 8.171 -24.498 1.00 91.06 82 THR A O 1
ATOM 621 N N . SER A 1 83 ? 12.300 6.159 -24.041 1.00 92.31 83 SER A N 1
ATOM 622 C CA . SER A 1 83 ? 11.590 5.467 -25.124 1.00 92.31 83 SER A CA 1
ATOM 623 C C . SER A 1 83 ? 10.093 5.333 -24.811 1.00 92.31 83 SER A C 1
ATOM 625 O O . SER A 1 83 ? 9.689 5.362 -23.649 1.00 92.31 83 SER A O 1
ATOM 627 N N . GLY A 1 84 ? 9.250 5.109 -25.826 1.00 88.81 84 GLY A N 1
ATOM 628 C CA . GLY A 1 84 ? 7.799 4.967 -25.622 1.00 88.81 84 GLY A CA 1
ATOM 629 C C . GLY A 1 84 ? 7.421 3.868 -24.615 1.00 88.81 84 GLY A C 1
ATOM 630 O O . GLY A 1 84 ? 6.618 4.092 -23.709 1.00 88.81 84 GLY A O 1
ATOM 631 N N . ALA A 1 85 ? 8.048 2.691 -24.718 1.00 87.50 85 ALA A N 1
ATOM 632 C CA . ALA A 1 85 ? 7.815 1.593 -23.780 1.00 87.50 85 ALA A CA 1
ATOM 633 C C . ALA A 1 85 ? 8.414 1.885 -22.394 1.00 87.50 85 ALA A C 1
ATOM 635 O O . ALA A 1 85 ? 7.757 1.647 -21.377 1.00 87.50 85 ALA A O 1
ATOM 636 N N . GLY A 1 86 ? 9.627 2.447 -22.347 1.00 89.25 86 GLY A N 1
ATOM 637 C CA . GLY A 1 86 ? 10.284 2.828 -21.098 1.00 89.25 86 GLY A CA 1
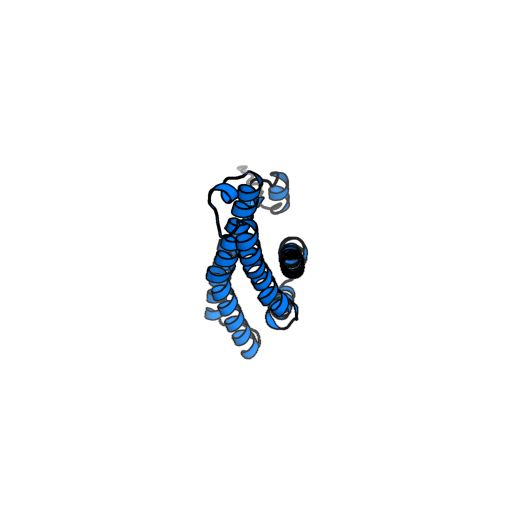ATOM 638 C C . GLY A 1 86 ? 9.459 3.822 -20.291 1.00 89.25 86 GLY A C 1
ATOM 639 O O . GLY A 1 86 ? 9.258 3.613 -19.095 1.00 89.25 86 GLY A O 1
ATOM 640 N N . LEU A 1 87 ? 8.876 4.826 -20.946 1.00 91.94 87 LEU A N 1
ATOM 641 C CA . LEU A 1 87 ? 8.083 5.858 -20.287 1.00 91.94 87 LEU A CA 1
ATOM 642 C C . LEU A 1 87 ? 6.841 5.264 -19.610 1.00 91.94 87 LEU A C 1
ATOM 644 O O . LEU A 1 87 ? 6.606 5.517 -18.429 1.00 91.94 87 LEU A O 1
ATOM 648 N N . SER A 1 88 ? 6.087 4.408 -20.312 1.00 90.50 88 SER A N 1
ATOM 649 C CA . SER A 1 88 ? 4.904 3.747 -19.733 1.00 90.50 88 SER A CA 1
ATOM 650 C C . SER A 1 88 ? 5.241 2.899 -18.500 1.00 90.50 88 SER A C 1
ATOM 652 O O . SER A 1 88 ? 4.535 2.954 -17.489 1.00 90.50 88 SER A O 1
ATOM 654 N N . LEU A 1 89 ? 6.355 2.160 -18.547 1.00 90.88 89 LEU A N 1
ATOM 655 C CA . LEU A 1 89 ? 6.801 1.317 -17.440 1.00 90.88 89 LEU A CA 1
ATOM 656 C C . LEU A 1 89 ? 7.313 2.159 -16.272 1.00 90.88 89 LEU A C 1
ATOM 658 O O . LEU A 1 89 ? 7.057 1.818 -15.120 1.00 90.88 89 LEU A O 1
ATOM 662 N N . THR A 1 90 ? 7.979 3.276 -16.560 1.00 91.62 90 THR A N 1
ATOM 663 C CA . THR A 1 90 ? 8.462 4.227 -15.551 1.00 91.62 90 THR A CA 1
ATOM 664 C C . THR A 1 90 ? 7.299 4.848 -14.796 1.00 91.62 90 THR A C 1
ATOM 666 O O . THR A 1 90 ? 7.287 4.837 -13.568 1.00 91.62 90 THR A O 1
ATOM 669 N N . VAL A 1 91 ? 6.287 5.341 -15.514 1.00 93.31 91 VAL A N 1
ATOM 670 C CA . VAL A 1 91 ? 5.094 5.942 -14.905 1.00 93.31 91 VAL A CA 1
ATOM 671 C C . VAL A 1 91 ? 4.370 4.923 -14.026 1.00 93.31 91 VAL A C 1
ATOM 673 O O . VAL A 1 91 ? 4.058 5.224 -12.874 1.00 93.31 91 VAL A O 1
ATOM 676 N N . GLY A 1 92 ? 4.167 3.696 -14.518 1.00 89.69 92 GLY A N 1
ATOM 677 C CA . GLY A 1 92 ? 3.555 2.624 -13.730 1.00 89.69 92 GLY A CA 1
ATOM 678 C C . GLY A 1 92 ? 4.372 2.248 -12.487 1.00 89.69 92 GLY A C 1
ATOM 679 O O . GLY A 1 92 ? 3.808 2.070 -11.402 1.00 89.69 92 GLY A O 1
ATOM 680 N N . ALA A 1 93 ? 5.700 2.177 -12.613 1.00 92.31 93 ALA A N 1
ATOM 681 C CA . ALA A 1 93 ? 6.603 1.891 -11.502 1.00 92.31 93 ALA A CA 1
ATOM 682 C C . ALA A 1 93 ? 6.552 2.991 -10.432 1.00 92.31 93 ALA A C 1
ATOM 684 O O . ALA A 1 93 ? 6.409 2.684 -9.249 1.00 92.31 93 ALA A O 1
ATOM 685 N N . LEU A 1 94 ? 6.594 4.263 -10.840 1.00 94.25 94 LEU A N 1
ATOM 686 C CA . LEU A 1 94 ? 6.490 5.408 -9.935 1.00 94.25 94 LEU A CA 1
ATOM 687 C C . LEU A 1 94 ? 5.124 5.467 -9.247 1.00 94.25 94 LEU A C 1
ATOM 689 O O . LEU A 1 94 ? 5.066 5.651 -8.034 1.00 94.25 94 LEU A O 1
ATOM 693 N N . ALA A 1 95 ? 4.030 5.251 -9.982 1.00 91.44 95 ALA A N 1
ATOM 694 C CA . ALA A 1 95 ? 2.683 5.227 -9.414 1.00 91.44 95 ALA A CA 1
ATOM 695 C C . ALA A 1 95 ? 2.520 4.109 -8.370 1.00 91.44 95 ALA A C 1
ATOM 697 O O . ALA A 1 95 ? 1.967 4.325 -7.286 1.00 91.44 95 ALA A O 1
ATOM 698 N N . THR A 1 96 ? 3.054 2.920 -8.662 1.00 90.44 96 THR A N 1
ATOM 699 C CA . THR A 1 96 ? 3.029 1.781 -7.734 1.00 90.44 96 THR A CA 1
ATOM 700 C C . THR A 1 96 ? 3.888 2.055 -6.502 1.00 90.44 96 THR A C 1
ATOM 702 O O . THR A 1 96 ? 3.452 1.794 -5.381 1.00 90.44 96 THR A O 1
ATOM 705 N N . LEU A 1 97 ? 5.085 2.618 -6.685 1.00 93.00 97 LEU A N 1
ATOM 706 C CA . LEU A 1 97 ? 5.982 2.963 -5.586 1.00 93.00 97 LEU A CA 1
ATOM 707 C C . LEU A 1 97 ? 5.368 4.036 -4.682 1.00 93.00 97 LEU A C 1
ATOM 709 O O . LEU A 1 97 ? 5.375 3.880 -3.463 1.00 93.00 97 LEU A O 1
ATOM 713 N N . LEU A 1 98 ? 4.771 5.077 -5.267 1.00 90.94 98 LEU A N 1
ATOM 714 C CA . LEU A 1 98 ? 4.063 6.117 -4.527 1.00 90.94 98 LEU A CA 1
ATOM 715 C C . LEU A 1 98 ? 2.914 5.521 -3.711 1.00 90.94 98 LEU A C 1
ATOM 717 O O . LEU A 1 98 ? 2.798 5.804 -2.524 1.00 90.94 98 LEU A O 1
ATOM 721 N N . THR A 1 99 ? 2.112 4.642 -4.314 1.00 87.00 99 THR A N 1
ATOM 722 C CA . THR A 1 99 ? 1.037 3.930 -3.607 1.00 87.00 99 THR A CA 1
ATOM 723 C C . THR A 1 99 ? 1.602 3.111 -2.446 1.00 87.00 99 THR A C 1
ATOM 725 O O . THR A 1 99 ? 1.143 3.233 -1.313 1.00 87.00 99 THR A O 1
ATOM 728 N N . PHE A 1 100 ? 2.648 2.320 -2.678 1.00 87.94 1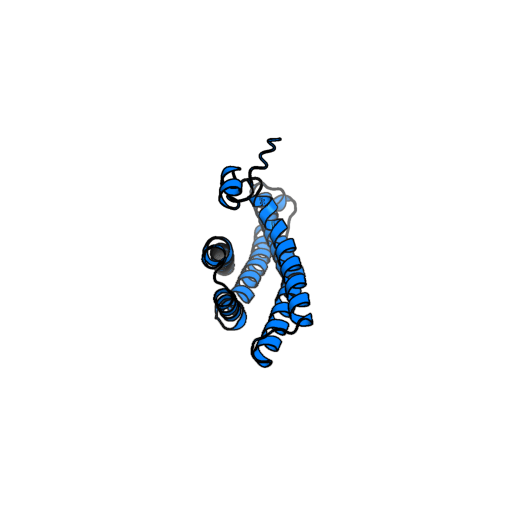00 PHE A N 1
ATOM 729 C CA . PHE A 1 100 ? 3.263 1.511 -1.628 1.00 87.94 100 PHE A CA 1
ATOM 730 C C . PHE A 1 100 ? 3.796 2.363 -0.468 1.00 87.94 100 PHE A C 1
ATOM 732 O O . PHE A 1 100 ? 3.574 2.021 0.693 1.00 87.94 100 PHE A O 1
ATOM 739 N N . VAL A 1 101 ? 4.440 3.496 -0.762 1.00 88.25 101 VAL A N 1
ATOM 740 C CA . VAL A 1 101 ? 4.934 4.436 0.253 1.00 88.25 101 VAL A CA 1
ATOM 741 C C . VAL A 1 101 ? 3.779 5.093 0.998 1.00 88.25 101 VAL A C 1
ATOM 743 O O . VAL A 1 101 ? 3.799 5.131 2.225 1.00 88.25 101 VAL A O 1
ATOM 746 N N . VAL A 1 102 ? 2.745 5.566 0.299 1.00 84.38 102 VAL A N 1
ATOM 747 C CA . VAL A 1 102 ? 1.620 6.258 0.938 1.00 84.38 102 VAL A CA 1
ATOM 748 C C . VAL A 1 102 ? 0.896 5.333 1.917 1.00 84.38 102 VAL A C 1
ATOM 750 O O . VAL A 1 102 ? 0.715 5.662 3.092 1.00 84.38 102 VAL A O 1
ATOM 753 N N . PHE A 1 103 ? 0.539 4.135 1.459 1.00 80.38 103 PHE A N 1
ATOM 754 C CA . PHE A 1 103 ? -0.129 3.141 2.293 1.00 80.38 103 PHE A CA 1
ATOM 755 C C . PHE A 1 103 ? 0.816 2.609 3.382 1.00 80.38 103 PHE A C 1
ATOM 757 O O . PHE A 1 103 ? 0.411 2.416 4.529 1.00 80.38 103 PHE A O 1
ATOM 764 N N . GLY A 1 104 ? 2.095 2.417 3.055 1.00 80.81 104 GLY A N 1
ATOM 765 C CA . GLY A 1 104 ? 3.111 1.886 3.956 1.00 80.81 104 GLY A CA 1
ATOM 766 C C . GLY A 1 104 ? 3.484 2.820 5.108 1.00 80.81 104 GLY A C 1
ATOM 767 O O . GLY A 1 104 ? 3.601 2.369 6.244 1.00 80.81 104 GLY A O 1
ATOM 768 N N . VAL A 1 105 ? 3.661 4.108 4.831 1.00 81.00 105 VAL A N 1
ATOM 769 C CA . VAL A 1 105 ? 4.169 5.092 5.796 1.00 81.00 105 VAL A CA 1
ATOM 770 C C . VAL A 1 105 ? 3.030 5.785 6.535 1.00 81.00 105 VAL A C 1
ATOM 772 O O . VAL A 1 105 ? 3.097 5.923 7.753 1.00 81.00 105 VAL A O 1
ATOM 775 N N . PHE A 1 106 ? 1.958 6.180 5.841 1.00 77.38 106 PHE A N 1
ATOM 776 C CA . PHE A 1 106 ? 0.892 6.970 6.466 1.00 77.38 106 PH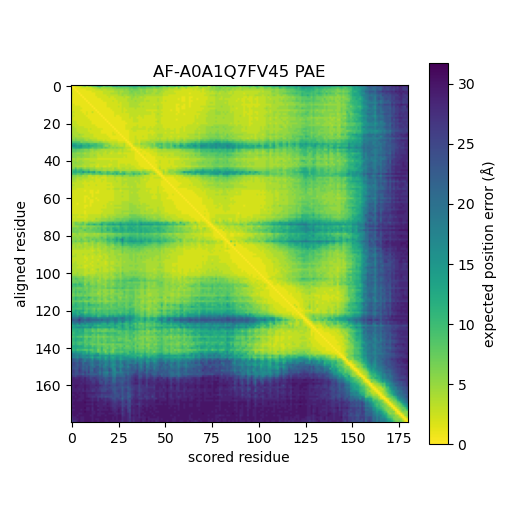E A CA 1
ATOM 777 C C . PHE A 1 106 ? -0.244 6.110 7.019 1.00 77.38 106 PHE A C 1
ATOM 779 O O . PHE A 1 106 ? -0.768 6.403 8.093 1.00 77.38 106 PHE A O 1
ATOM 786 N N . GLN A 1 107 ? -0.621 5.025 6.335 1.00 77.69 107 GLN A N 1
ATOM 787 C CA . GLN A 1 107 ? -1.779 4.228 6.748 1.00 77.69 107 GLN A CA 1
ATOM 788 C C . GLN A 1 107 ? -1.433 3.134 7.767 1.00 77.69 107 GLN A C 1
ATOM 790 O O . GLN A 1 107 ? -2.219 2.890 8.684 1.00 77.69 107 GLN A O 1
ATOM 795 N N . ARG A 1 108 ? -0.254 2.502 7.670 1.00 81.50 108 ARG A N 1
ATOM 796 C CA . ARG A 1 108 ? 0.169 1.457 8.625 1.00 81.50 108 ARG A CA 1
ATOM 797 C C . ARG A 1 108 ? 0.176 1.900 10.094 1.00 81.50 108 ARG A C 1
ATOM 799 O O . ARG A 1 108 ? -0.382 1.145 10.888 1.00 81.50 108 ARG A O 1
ATOM 806 N N . PRO A 1 109 ? 0.739 3.057 10.502 1.00 83.75 109 PRO A N 1
ATOM 807 C CA . PRO A 1 109 ? 0.748 3.435 11.919 1.00 83.75 109 PRO A CA 1
ATOM 808 C C . PRO A 1 109 ? -0.666 3.694 12.454 1.00 83.75 109 PRO A C 1
ATOM 810 O O . PRO A 1 109 ? -0.990 3.286 13.568 1.00 83.75 109 PRO A O 1
ATOM 813 N N . VAL A 1 110 ? -1.537 4.299 11.639 1.00 84.19 110 VAL A N 1
ATOM 814 C CA . VAL A 1 110 ? -2.948 4.529 11.988 1.00 84.19 110 VAL A CA 1
ATOM 815 C C . VAL A 1 110 ? -3.684 3.198 12.161 1.00 84.19 110 VAL A C 1
ATOM 817 O O . VAL A 1 110 ? -4.371 2.996 13.163 1.00 84.19 110 VAL A O 1
ATOM 820 N N . ALA A 1 111 ? -3.498 2.265 11.224 1.00 81.12 111 ALA A N 1
ATOM 821 C CA . ALA A 1 111 ? -4.090 0.933 11.289 1.00 81.12 111 ALA A CA 1
ATOM 822 C C . ALA A 1 111 ? -3.568 0.122 12.488 1.00 81.12 111 ALA A C 1
ATOM 824 O O . A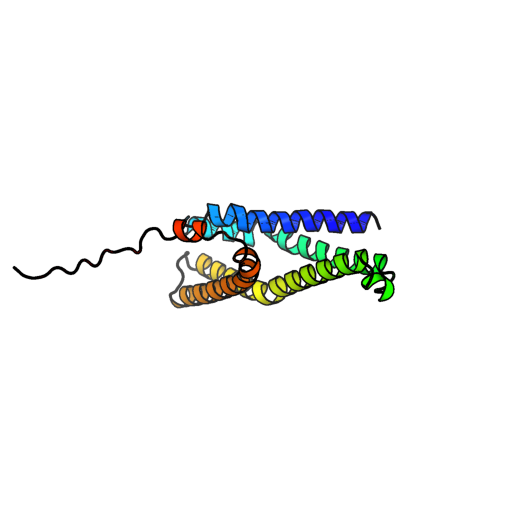LA A 1 111 ? -4.355 -0.522 13.178 1.00 81.12 111 ALA A O 1
ATOM 825 N N . ALA A 1 112 ? -2.266 0.188 12.778 1.00 84.75 112 ALA A N 1
ATOM 826 C CA . ALA A 1 112 ? -1.663 -0.481 13.927 1.00 84.75 112 ALA A CA 1
ATOM 827 C C . ALA A 1 112 ? -2.227 0.055 15.250 1.00 84.75 112 ALA A C 1
ATOM 829 O O . ALA A 1 112 ? -2.601 -0.728 16.122 1.00 84.75 112 ALA A O 1
ATOM 830 N N . ARG A 1 113 ? -2.370 1.381 15.385 1.00 87.69 113 ARG A N 1
ATOM 831 C CA . ARG A 1 113 ? -2.955 1.992 16.584 1.00 87.69 113 ARG A CA 1
ATOM 832 C C . ARG A 1 113 ? -4.417 1.585 16.781 1.00 87.69 113 ARG A C 1
ATOM 834 O O . ARG A 1 113 ? -4.796 1.228 17.892 1.00 87.69 113 ARG A O 1
ATOM 841 N N . LEU A 1 114 ? -5.209 1.555 15.705 1.00 83.50 114 LEU A N 1
ATOM 842 C CA . LEU A 1 114 ? -6.586 1.044 15.736 1.00 83.50 114 LEU A CA 1
ATOM 843 C C . LEU A 1 114 ? -6.655 -0.433 16.154 1.00 83.50 114 LEU A C 1
ATOM 845 O O . LEU A 1 114 ? -7.566 -0.811 16.887 1.00 83.50 114 LEU A O 1
ATOM 849 N N . GLN A 1 115 ? -5.700 -1.269 15.731 1.00 82.44 115 GLN A N 1
ATOM 850 C CA . GLN A 1 115 ? -5.638 -2.673 16.153 1.00 82.44 115 GLN A CA 1
ATOM 851 C C . GLN A 1 115 ? -5.318 -2.823 17.644 1.00 82.44 115 GLN A C 1
ATOM 853 O O . GLN A 1 115 ? -5.939 -3.653 18.308 1.00 82.44 115 GLN A O 1
ATOM 858 N N . VAL A 1 116 ? -4.389 -2.020 18.174 1.00 86.81 116 VAL A N 1
ATOM 859 C CA . VAL A 1 116 ? -4.050 -2.016 19.607 1.00 86.81 116 VAL A CA 1
ATOM 860 C C . VAL A 1 116 ? -5.260 -1.600 20.444 1.00 86.81 116 VAL A C 1
ATOM 862 O O . VAL A 1 116 ? -5.670 -2.364 21.316 1.00 86.81 116 VAL A O 1
ATOM 865 N N . LEU A 1 117 ? -5.892 -0.467 20.112 1.00 84.94 117 LEU A N 1
ATOM 866 C CA . LEU A 1 117 ? -7.115 0.016 20.772 1.00 84.94 117 LEU A CA 1
ATOM 867 C C . LEU A 1 117 ? -8.244 -1.017 20.714 1.00 84.94 117 LEU A C 1
ATOM 869 O O . LEU A 1 117 ? -8.878 -1.305 21.724 1.00 84.94 117 LEU A O 1
ATOM 873 N N . GLY A 1 118 ? -8.475 -1.629 19.548 1.00 80.81 118 GLY A N 1
ATOM 874 C CA . GLY A 1 118 ? -9.481 -2.682 19.405 1.00 80.81 118 GLY A CA 1
ATOM 875 C C . GLY A 1 118 ? -9.184 -3.909 20.273 1.00 80.81 118 GLY A C 1
ATOM 876 O O . GLY A 1 118 ? -10.106 -4.523 20.807 1.00 80.81 118 GLY A O 1
ATOM 877 N N . GLY A 1 119 ? -7.907 -4.260 20.449 1.00 81.56 119 GLY A N 1
ATOM 878 C CA . GLY A 1 119 ? -7.480 -5.322 21.358 1.00 81.56 119 GLY A CA 1
ATOM 879 C C . GLY A 1 119 ? -7.696 -4.969 22.831 1.00 81.56 119 GLY A C 1
ATOM 880 O O . GLY A 1 119 ? -8.140 -5.818 23.598 1.00 81.56 119 GLY A O 1
ATOM 881 N N . GLU A 1 120 ? -7.425 -3.725 23.229 1.00 84.56 120 GLU A N 1
ATOM 882 C CA . GLU A 1 120 ? -7.687 -3.228 24.587 1.00 84.56 120 GLU A CA 1
ATOM 883 C C . GLU A 1 120 ? -9.179 -3.263 24.925 1.00 84.56 120 GLU A C 1
ATOM 885 O O . GLU A 1 120 ? -9.548 -3.842 25.944 1.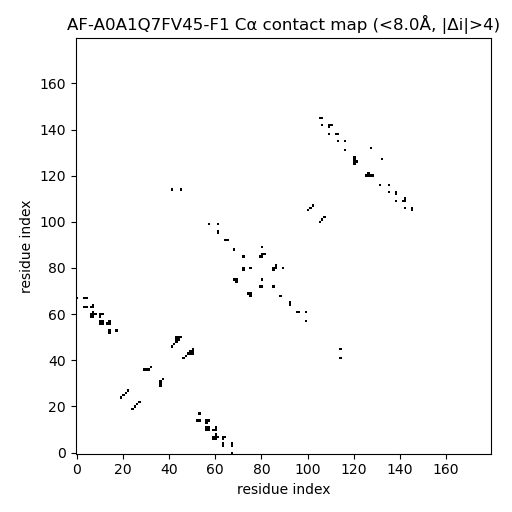00 84.56 120 GLU A O 1
ATOM 890 N N . VAL A 1 121 ? -10.031 -2.748 24.032 1.00 83.44 121 VAL A N 1
ATOM 891 C CA . VAL A 1 121 ? -11.497 -2.777 24.184 1.00 83.44 121 VAL A CA 1
ATOM 892 C C . VAL A 1 121 ? -12.014 -4.208 24.314 1.00 83.44 121 VAL A C 1
ATOM 894 O O . VAL A 1 121 ? -12.879 -4.495 25.140 1.00 83.44 121 VAL A O 1
ATOM 897 N N . GLN A 1 122 ? -11.476 -5.135 23.517 1.00 80.75 122 GLN A N 1
ATOM 898 C CA . GLN A 1 122 ? -11.876 -6.538 23.581 1.00 80.75 122 GLN A CA 1
ATOM 899 C C . GLN A 1 122 ? -11.482 -7.188 24.916 1.00 80.75 122 GLN A C 1
ATOM 901 O O . GLN A 1 122 ? -12.243 -8.008 25.429 1.00 80.75 122 GLN A O 1
ATOM 906 N N . ARG A 1 123 ? -10.324 -6.821 25.490 1.00 81.06 123 ARG A N 1
ATOM 907 C CA . ARG A 1 123 ? -9.893 -7.295 26.817 1.00 81.06 123 ARG A CA 1
ATOM 908 C C . ARG A 1 123 ? -10.715 -6.683 27.954 1.00 81.06 123 ARG A C 1
ATOM 910 O O . ARG A 1 123 ? -10.922 -7.358 28.953 1.00 81.06 123 ARG A O 1
ATOM 917 N N . SER A 1 124 ? -11.206 -5.452 27.805 1.00 80.25 124 SER A N 1
ATOM 918 C CA . SER A 1 124 ? -11.989 -4.738 28.826 1.00 80.25 124 SER A CA 1
ATOM 919 C C . SER A 1 124 ? -13.500 -5.018 28.781 1.00 80.25 124 SER A C 1
ATOM 921 O O . SER A 1 124 ? -14.288 -4.219 29.279 1.00 80.25 124 SER A O 1
ATOM 923 N N . GLY A 1 125 ? -13.930 -6.129 28.172 1.00 76.62 125 GLY A N 1
ATOM 924 C CA . GLY A 1 125 ? -15.345 -6.524 28.123 1.00 76.62 125 GLY A CA 1
ATOM 925 C C . GLY A 1 125 ? -16.134 -5.985 26.924 1.00 76.62 125 GLY A C 1
ATOM 926 O O . GLY A 1 125 ? -17.353 -6.117 26.890 1.00 76.62 125 GLY A O 1
ATOM 927 N N . GLY A 1 126 ? -15.466 -5.417 25.915 1.00 72.25 126 GLY A N 1
ATOM 928 C CA . GLY A 1 126 ? -16.062 -5.082 24.616 1.00 72.25 126 GLY A CA 1
ATOM 929 C C . GLY A 1 126 ? -16.669 -3.682 24.494 1.00 72.25 126 GLY A C 1
ATOM 930 O O . GLY A 1 126 ? -17.031 -3.294 23.382 1.00 72.25 126 GLY A O 1
ATOM 931 N N . SER A 1 127 ? -16.735 -2.912 25.583 1.00 78.12 127 SER A N 1
ATOM 932 C CA . SER A 1 127 ? -17.215 -1.523 25.580 1.00 78.12 127 SER A CA 1
ATOM 933 C C . SER A 1 127 ? -16.039 -0.540 25.654 1.00 78.12 127 SER A C 1
ATOM 935 O O . SER A 1 127 ? -15.298 -0.570 26.638 1.00 78.12 127 SER A O 1
ATOM 937 N N . PRO A 1 128 ? -15.842 0.335 24.647 1.00 79.12 128 PRO A N 1
ATOM 938 C CA . PRO A 1 128 ? -14.812 1.367 24.698 1.00 79.12 128 PRO A CA 1
ATOM 939 C C . PRO A 1 128 ? -15.083 2.393 25.795 1.00 79.12 128 PRO A C 1
ATOM 941 O O . PRO A 1 128 ? -16.217 2.843 25.962 1.00 79.12 128 PRO A O 1
ATOM 944 N N . THR A 1 129 ? -14.035 2.847 26.480 1.00 85.94 129 THR A N 1
ATOM 945 C CA . THR A 1 129 ? -14.134 4.050 27.318 1.00 85.94 129 THR A CA 1
ATOM 946 C C . THR A 1 129 ? -14.374 5.291 26.446 1.00 85.94 129 THR A C 1
ATOM 948 O O . THR A 1 129 ? -14.050 5.299 25.254 1.00 85.94 129 THR A O 1
ATOM 951 N N . GLY A 1 130 ? -14.904 6.377 27.021 1.00 83.81 130 GLY A N 1
ATOM 952 C CA . GLY A 1 130 ? -15.136 7.626 26.276 1.00 83.81 130 GLY A CA 1
ATOM 953 C C . GLY A 1 130 ? -13.872 8.165 25.587 1.00 83.81 130 GLY A C 1
ATOM 954 O O . GLY A 1 130 ? -13.929 8.611 24.441 1.00 83.81 130 GLY A O 1
ATOM 955 N N . ALA A 1 131 ? -12.712 8.030 26.240 1.00 85.56 131 ALA A N 1
ATOM 956 C CA . ALA A 1 131 ? -11.415 8.397 25.673 1.00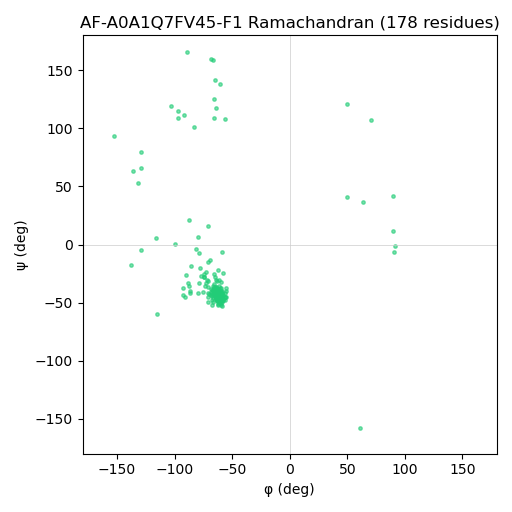 85.56 131 ALA A CA 1
ATOM 957 C C . ALA A 1 131 ? -11.006 7.487 24.496 1.00 85.56 131 ALA A C 1
ATOM 959 O O . ALA A 1 131 ? -10.603 7.986 23.445 1.00 85.56 131 ALA A O 1
ATOM 960 N N . GLN A 1 132 ? -11.173 6.165 24.628 1.00 84.94 132 GLN A N 1
ATOM 961 C CA . GLN A 1 132 ? -10.875 5.207 23.554 1.00 84.94 132 GLN A CA 1
ATOM 962 C C . GLN A 1 132 ? -11.776 5.420 22.330 1.00 84.94 132 GLN A C 1
ATOM 964 O O . GLN A 1 132 ? -11.303 5.363 21.193 1.00 84.94 132 GLN A O 1
ATOM 969 N N . ALA A 1 133 ? -13.065 5.703 22.542 1.00 83.62 133 ALA A N 1
ATOM 970 C CA . ALA A 1 133 ? -14.005 6.012 21.466 1.00 83.62 133 ALA A CA 1
ATOM 971 C C . ALA A 1 133 ? -13.604 7.288 20.706 1.00 83.62 133 ALA A C 1
ATOM 973 O O . ALA A 1 133 ? -13.604 7.299 19.472 1.00 83.62 133 ALA A O 1
ATOM 974 N N . ALA A 1 134 ? -13.203 8.342 21.425 1.00 87.25 134 ALA A N 1
ATOM 975 C CA . ALA A 1 134 ? -12.725 9.582 20.820 1.00 87.25 134 ALA A CA 1
ATOM 976 C C . ALA A 1 134 ? -11.439 9.369 19.996 1.00 87.25 134 ALA A C 1
ATOM 978 O O . ALA A 1 134 ? -11.350 9.848 18.860 1.00 87.25 134 ALA A O 1
ATOM 979 N N . GLU A 1 135 ? -10.473 8.602 20.516 1.00 88.44 135 GLU A N 1
ATOM 980 C CA . GLU A 1 135 ? -9.231 8.278 19.800 1.00 88.44 135 GLU A CA 1
ATOM 981 C C . GLU A 1 135 ? -9.511 7.462 18.527 1.00 88.44 135 GLU A C 1
ATOM 983 O O . GLU A 1 135 ? -9.025 7.806 17.444 1.00 88.44 135 GLU A O 1
ATOM 988 N N . MET A 1 136 ? -10.369 6.438 18.612 1.00 84.38 136 MET A N 1
ATOM 989 C CA . MET A 1 136 ? -10.782 5.642 17.452 1.00 84.38 136 MET A CA 1
ATOM 990 C C . MET A 1 136 ? -11.437 6.498 16.362 1.00 84.38 136 MET A C 1
ATOM 992 O O . MET A 1 136 ? -11.097 6.340 15.189 1.00 84.38 136 MET A O 1
ATOM 996 N N . GLN A 1 137 ? -12.312 7.446 16.716 1.00 85.25 137 GLN A N 1
ATOM 997 C CA . GLN A 1 137 ? -12.921 8.356 15.738 1.00 85.25 137 GLN A CA 1
ATOM 998 C C . GLN A 1 137 ? -11.887 9.256 15.045 1.00 85.25 137 GLN A C 1
ATOM 1000 O O . GLN A 1 137 ? -11.978 9.488 13.837 1.00 85.25 137 GLN A O 1
ATOM 1005 N N . VAL A 1 138 ? -10.892 9.768 15.777 1.00 87.56 138 VAL A N 1
ATOM 1006 C CA . VAL A 1 138 ? -9.805 10.576 15.194 1.00 87.56 138 VAL A CA 1
ATOM 1007 C C . VAL A 1 138 ? -8.977 9.745 14.213 1.00 87.56 138 VAL A C 1
ATOM 1009 O O . VAL A 1 138 ? -8.711 10.198 13.097 1.00 87.56 138 VAL A O 1
ATOM 1012 N N . LEU A 1 139 ? -8.613 8.518 14.587 1.00 85.25 139 LEU A N 1
ATOM 1013 C CA . LEU A 1 139 ? -7.851 7.611 13.727 1.00 85.25 139 LEU A CA 1
ATOM 1014 C C . LEU A 1 139 ? -8.650 7.192 12.485 1.00 85.25 139 LEU A C 1
ATOM 1016 O O . LEU A 1 139 ? -8.111 7.202 11.379 1.00 85.25 139 LEU A O 1
ATOM 1020 N N . GLN A 1 140 ? -9.947 6.909 12.630 1.00 82.19 140 GLN A N 1
ATOM 1021 C CA . GLN A 1 140 ? -10.841 6.628 11.503 1.00 82.19 140 GLN A CA 1
ATOM 1022 C C . GLN A 1 140 ? -10.957 7.823 10.547 1.00 82.19 140 GLN A C 1
ATOM 1024 O O . GLN A 1 140 ? -10.916 7.636 9.329 1.00 82.19 140 GLN A O 1
ATOM 1029 N N . ARG A 1 141 ? -11.055 9.057 11.070 1.00 80.25 141 ARG A N 1
ATOM 1030 C CA . ARG A 1 141 ? -11.042 10.282 10.249 1.00 80.25 141 ARG A CA 1
ATOM 1031 C C . ARG A 1 141 ? -9.736 10.421 9.468 1.00 80.25 141 ARG A C 1
ATOM 1033 O O . ARG A 1 141 ? -9.795 10.664 8.265 1.00 80.25 141 ARG A O 1
ATOM 1040 N N . ARG A 1 142 ? -8.583 10.192 10.108 1.00 78.88 142 ARG A N 1
ATOM 1041 C CA . ARG A 1 142 ? -7.272 10.198 9.431 1.00 78.88 142 ARG A CA 1
ATOM 1042 C C . ARG A 1 142 ? -7.204 9.151 8.322 1.00 78.88 142 ARG A C 1
ATOM 1044 O O . ARG A 1 142 ? -6.799 9.472 7.212 1.00 78.88 142 ARG A O 1
ATOM 1051 N N . MET A 1 143 ? -7.675 7.932 8.587 1.00 74.56 143 MET A N 1
ATOM 1052 C CA . MET A 1 143 ? -7.677 6.854 7.593 1.00 74.56 143 MET A CA 1
ATOM 1053 C C . MET A 1 143 ? -8.580 7.177 6.390 1.00 74.56 143 MET A C 1
ATOM 1055 O O . MET A 1 143 ? -8.196 6.945 5.244 1.00 74.56 143 MET A O 1
ATOM 1059 N N . ARG A 1 144 ? -9.749 7.789 6.630 1.00 70.31 144 ARG A N 1
ATOM 1060 C CA . ARG A 1 144 ? -10.636 8.303 5.571 1.00 70.31 144 ARG A CA 1
ATOM 1061 C C . ARG A 1 144 ? -10.003 9.425 4.750 1.00 70.31 144 ARG A C 1
ATOM 1063 O O . ARG A 1 144 ? -10.219 9.473 3.546 1.00 70.31 144 ARG A O 1
ATOM 1070 N N . GLN A 1 145 ? -9.239 10.317 5.375 1.00 68.25 145 GLN A N 1
ATOM 1071 C CA . GLN A 1 145 ? -8.545 11.400 4.671 1.00 68.25 145 GLN A CA 1
ATOM 1072 C C . GLN A 1 145 ? -7.447 10.863 3.744 1.00 68.25 145 GLN A C 1
ATOM 1074 O O . GLN A 1 145 ? -7.286 11.371 2.639 1.00 68.25 145 GLN A O 1
ATOM 1079 N N . THR A 1 146 ? -6.748 9.792 4.135 1.00 61.88 146 THR A N 1
ATOM 1080 C CA . THR A 1 146 ? -5.794 9.105 3.249 1.00 61.88 146 THR A CA 1
ATOM 1081 C C . THR A 1 146 ? -6.506 8.437 2.067 1.00 61.88 146 THR A C 1
ATOM 1083 O O . THR A 1 146 ? -6.033 8.530 0.937 1.00 61.88 146 THR A O 1
ATOM 1086 N N . MET A 1 147 ? -7.687 7.846 2.299 1.00 57.38 147 MET A N 1
ATOM 1087 C CA . MET A 1 147 ? -8.538 7.265 1.248 1.00 57.38 147 MET A CA 1
ATOM 1088 C C . MET A 1 147 ? -9.091 8.324 0.270 1.00 57.38 147 MET A C 1
ATOM 1090 O O . MET A 1 147 ? -9.367 8.009 -0.886 1.00 57.38 147 MET A O 1
ATOM 1094 N N . TRP A 1 148 ? -9.208 9.587 0.702 1.00 56.44 148 TRP A N 1
ATOM 1095 C CA . TRP A 1 148 ? -9.740 10.686 -0.112 1.00 56.44 148 TRP A CA 1
ATOM 1096 C C . TRP A 1 148 ? -8.862 11.009 -1.338 1.00 56.44 148 TRP A C 1
ATOM 1098 O O . TRP A 1 148 ? -9.376 11.399 -2.386 1.00 56.44 148 TRP A O 1
ATOM 1108 N N . TRP A 1 149 ? -7.550 10.750 -1.258 1.00 50.12 149 TRP A N 1
ATOM 1109 C CA . TRP A 1 149 ? -6.631 10.861 -2.400 1.00 50.12 149 TRP A CA 1
ATOM 1110 C C . TRP A 1 149 ? -6.922 9.833 -3.501 1.00 50.12 149 TRP A C 1
ATOM 1112 O O . TRP A 1 149 ? -6.792 10.152 -4.681 1.00 50.12 149 TRP A O 1
ATOM 1122 N N . ALA A 1 150 ? -7.372 8.627 -3.136 1.00 49.94 150 ALA A N 1
ATOM 1123 C CA . ALA A 1 150 ? -7.779 7.608 -4.103 1.00 49.94 150 ALA A CA 1
ATOM 1124 C C . ALA A 1 150 ? -9.128 7.955 -4.751 1.00 49.94 150 ALA A C 1
ATOM 1126 O O . ALA A 1 150 ? -9.317 7.737 -5.946 1.00 49.94 150 ALA A O 1
ATOM 1127 N N . THR A 1 151 ? -10.055 8.554 -3.994 1.00 45.06 151 THR A N 1
ATOM 1128 C CA . THR A 1 151 ? -11.353 8.970 -4.538 1.00 45.06 151 THR A CA 1
ATOM 1129 C C . THR A 1 151 ? -11.270 10.212 -5.409 1.00 45.06 151 THR A C 1
ATOM 1131 O O . THR A 1 151 ? -12.050 10.292 -6.336 1.00 45.06 151 THR A O 1
ATOM 1134 N N . LEU A 1 152 ? -10.330 11.146 -5.229 1.00 49.06 152 LEU A N 1
ATOM 1135 C CA . LEU A 1 152 ? -10.206 12.299 -6.143 1.00 49.06 152 LEU A CA 1
ATOM 1136 C C . LEU A 1 152 ? -9.881 11.897 -7.599 1.00 49.06 152 LEU A C 1
ATOM 1138 O O . LEU A 1 152 ? -10.193 12.647 -8.525 1.00 49.06 152 LEU A O 1
ATOM 1142 N N . LEU A 1 153 ? -9.313 10.704 -7.815 1.00 49.03 153 LEU A N 1
ATOM 1143 C CA . LEU A 1 153 ? -9.136 10.115 -9.148 1.00 49.03 153 LEU A CA 1
ATOM 1144 C C . LEU A 1 153 ? -10.431 9.484 -9.697 1.00 49.03 153 LEU A C 1
ATOM 1146 O O . LEU A 1 153 ? -10.672 9.555 -10.899 1.00 49.03 153 LEU A O 1
ATOM 1150 N N . PHE A 1 154 ? -11.287 8.927 -8.834 1.00 41.81 154 PHE A N 1
ATOM 1151 C CA . PHE A 1 154 ? -12.563 8.296 -9.212 1.00 41.81 154 PHE A CA 1
ATOM 1152 C C . PHE A 1 154 ? -13.751 9.270 -9.267 1.00 41.81 154 PHE A C 1
ATOM 1154 O O . PHE A 1 154 ? -14.635 9.130 -10.105 1.00 41.81 154 PHE A O 1
ATOM 1161 N N . ASP A 1 155 ? -13.771 10.286 -8.410 1.00 42.97 155 ASP A N 1
ATOM 1162 C CA . ASP A 1 155 ? -14.869 11.241 -8.252 1.00 42.97 155 ASP A CA 1
ATOM 1163 C C . ASP A 1 155 ? -14.942 12.218 -9.434 1.00 42.97 155 ASP A C 1
ATOM 1165 O O . ASP A 1 155 ? -16.016 12.701 -9.779 1.00 42.97 155 ASP A O 1
ATOM 1169 N N . ARG A 1 156 ? -13.820 12.426 -10.142 1.00 45.03 156 ARG A N 1
ATOM 1170 C CA . ARG A 1 156 ? -13.808 13.118 -11.443 1.00 45.03 156 ARG A CA 1
ATOM 1171 C C . ARG A 1 156 ? -14.468 12.316 -12.574 1.00 45.03 156 ARG A C 1
ATOM 1173 O O . ARG A 1 156 ? -14.739 12.896 -13.616 1.00 45.03 156 ARG A O 1
ATOM 1180 N N . HIS A 1 157 ? -14.725 11.020 -12.382 1.00 45.69 157 HIS A N 1
ATOM 1181 C CA . HIS A 1 157 ? -15.343 10.124 -13.369 1.00 45.69 157 HIS A CA 1
ATOM 1182 C C . HIS A 1 157 ? -16.709 9.571 -12.930 1.00 45.69 157 HIS A C 1
ATOM 1184 O O . HIS A 1 157 ? -17.286 8.748 -13.638 1.00 45.69 157 HIS A O 1
ATOM 1190 N N . CYS A 1 158 ? -17.255 10.012 -11.792 1.00 38.56 158 CYS A N 1
ATOM 1191 C CA . CYS A 1 158 ? -18.564 9.562 -11.327 1.00 38.56 158 CYS A CA 1
ATOM 1192 C C . CYS A 1 158 ? -19.665 10.509 -11.852 1.00 38.56 158 CYS A C 1
ATOM 1194 O O . CYS A 1 158 ? -19.708 11.669 -11.429 1.00 38.56 158 CYS A O 1
ATOM 1196 N N . PRO A 1 159 ? -20.549 10.074 -12.775 1.00 44.47 159 PRO A N 1
ATOM 1197 C CA . PRO A 1 159 ? -21.659 10.897 -13.247 1.00 44.47 159 PRO A CA 1
ATOM 1198 C C . PRO A 1 159 ? -22.586 11.264 -12.078 1.00 44.47 159 PRO A C 1
ATOM 1200 O O . PRO A 1 159 ? -22.875 10.446 -11.202 1.00 44.47 159 PRO A O 1
ATOM 1203 N N . GLY A 1 160 ? -23.039 12.522 -12.056 1.00 45.16 160 GLY A N 1
ATOM 1204 C CA . GLY A 1 160 ? -23.697 13.175 -10.913 1.00 45.16 160 GLY A CA 1
ATOM 1205 C C . GLY A 1 160 ? -24.977 12.518 -10.375 1.00 45.16 160 GLY A C 1
ATOM 1206 O O . GLY A 1 160 ? -25.475 12.933 -9.328 1.00 45.16 160 GLY A O 1
ATOM 1207 N N . ASP A 1 161 ? -25.495 11.479 -11.027 1.00 50.66 161 ASP A N 1
ATOM 1208 C CA . ASP A 1 161 ? -26.703 10.775 -10.598 1.00 50.66 161 ASP A CA 1
ATOM 1209 C C . ASP A 1 161 ? -26.493 9.871 -9.378 1.00 50.66 161 ASP A C 1
ATOM 1211 O O . ASP A 1 161 ? -27.400 9.747 -8.554 1.00 50.66 161 ASP A O 1
ATOM 1215 N N . VAL A 1 162 ? -25.285 9.342 -9.153 1.00 49.69 162 VAL A N 1
ATOM 1216 C CA . VAL A 1 162 ? -25.019 8.491 -7.974 1.00 49.69 162 VAL A CA 1
ATOM 1217 C C . VAL A 1 162 ? -24.999 9.311 -6.675 1.00 49.69 162 VAL A C 1
ATOM 1219 O O . VAL A 1 162 ? -25.439 8.832 -5.630 1.00 49.69 162 VAL A O 1
ATOM 1222 N N . ARG A 1 163 ? -24.591 10.590 -6.727 1.00 42.78 163 ARG A N 1
ATOM 1223 C CA . ARG A 1 163 ? -24.649 11.497 -5.561 1.00 42.78 163 ARG A CA 1
ATOM 1224 C C . ARG A 1 163 ? -26.077 11.748 -5.073 1.00 42.78 163 ARG A C 1
ATOM 1226 O O . ARG A 1 163 ? -26.271 11.936 -3.875 1.00 42.78 163 ARG A O 1
ATOM 1233 N N . ARG A 1 164 ? -27.069 11.736 -5.971 1.00 44.28 164 ARG A N 1
ATOM 1234 C CA . ARG A 1 164 ? -28.483 11.951 -5.616 1.00 44.28 164 ARG A CA 1
ATOM 1235 C C . ARG A 1 164 ? -29.132 10.727 -4.971 1.00 44.28 164 ARG A C 1
ATOM 1237 O O . ARG A 1 164 ? -30.030 10.895 -4.156 1.00 44.28 164 ARG A O 1
ATOM 1244 N N . ALA A 1 165 ? -28.649 9.522 -5.267 1.00 47.03 165 ALA A N 1
ATOM 1245 C CA . ALA A 1 165 ? -29.192 8.292 -4.693 1.00 47.03 165 ALA A CA 1
ATOM 1246 C C . ALA A 1 165 ? -28.796 8.071 -3.217 1.00 47.03 165 ALA A C 1
ATOM 1248 O O . ALA A 1 165 ? -29.518 7.404 -2.482 1.00 47.03 165 ALA A O 1
ATOM 1249 N N . VAL A 1 166 ? -27.674 8.645 -2.763 1.00 48.25 166 VAL A N 1
ATOM 1250 C CA . VAL A 1 166 ? -27.133 8.421 -1.404 1.00 48.25 166 VAL A CA 1
ATOM 1251 C C . VAL A 1 166 ? -27.737 9.366 -0.348 1.00 48.25 166 VAL A C 1
ATOM 1253 O O . VAL A 1 166 ? -27.716 9.051 0.838 1.00 48.25 166 VAL A O 1
ATOM 1256 N N . HIS A 1 167 ? -28.346 10.485 -0.753 1.00 39.41 167 HIS A N 1
ATOM 1257 C CA . HIS A 1 167 ? -29.056 11.398 0.154 1.00 39.41 167 HIS A CA 1
ATOM 1258 C C . HIS A 1 167 ? -30.471 11.722 -0.360 1.00 39.41 167 HIS A C 1
ATOM 1260 O O . HIS A 1 167 ? -30.686 12.806 -0.903 1.00 39.41 167 HIS A O 1
ATOM 1266 N N . PRO A 1 168 ? -31.470 10.836 -0.172 1.00 42.94 168 PRO A N 1
ATOM 1267 C CA . PRO A 1 168 ? -32.842 11.121 -0.591 1.00 42.94 168 PRO A CA 1
ATOM 1268 C C . PRO A 1 168 ? -33.609 12.052 0.367 1.00 42.94 168 PRO A C 1
ATOM 1270 O O . PRO A 1 168 ? -34.725 12.454 0.058 1.00 42.94 168 PRO A O 1
ATOM 1273 N N . THR A 1 169 ? -33.066 12.403 1.536 1.00 48.16 169 THR A N 1
ATOM 1274 C CA . THR A 1 169 ? -33.875 12.931 2.654 1.00 48.16 169 THR A CA 1
ATOM 1275 C C . THR A 1 169 ? -33.317 14.194 3.302 1.00 48.16 169 THR A C 1
ATOM 1277 O O . THR A 1 169 ? -33.212 14.291 4.519 1.00 48.16 169 THR A O 1
ATOM 1280 N N . LEU A 1 170 ? -33.035 15.225 2.503 1.00 43.81 170 LEU A N 1
ATOM 1281 C CA . LEU A 1 170 ? -33.007 16.594 3.033 1.00 43.81 170 LEU A CA 1
ATOM 1282 C C . LEU A 1 170 ? -33.714 17.569 2.085 1.00 43.81 170 LEU A C 1
ATOM 1284 O O . LEU A 1 170 ? -33.130 18.487 1.520 1.00 43.81 170 LEU A O 1
ATOM 1288 N N . ARG A 1 171 ? -35.017 17.351 1.904 1.00 39.88 171 ARG A N 1
ATOM 1289 C CA . ARG A 1 171 ? -35.936 18.380 1.412 1.00 39.88 171 ARG A CA 1
ATOM 1290 C C . ARG A 1 171 ? -37.125 18.440 2.369 1.00 39.88 171 ARG A C 1
ATOM 1292 O O . ARG A 1 171 ? -38.238 18.066 2.024 1.00 39.88 171 ARG A O 1
ATOM 1299 N N . ILE A 1 172 ? -36.858 18.857 3.609 1.00 44.00 172 ILE A N 1
ATOM 1300 C CA . ILE A 1 172 ? -37.922 19.339 4.493 1.00 44.00 172 ILE A CA 1
ATOM 1301 C C . ILE A 1 172 ? -38.438 20.620 3.840 1.00 44.00 172 ILE A C 1
ATOM 1303 O O . ILE A 1 172 ? -37.728 21.619 3.744 1.00 44.00 172 ILE A O 1
ATOM 1307 N N . SER A 1 173 ? -39.647 20.513 3.297 1.00 42.34 173 SER A N 1
ATOM 1308 C CA . SER A 1 173 ? -40.445 21.613 2.778 1.00 42.34 173 SER A CA 1
ATOM 1309 C C . SER A 1 173 ? -40.631 22.650 3.882 1.00 42.34 173 SER A C 1
ATOM 1311 O O . SER A 1 173 ? -41.348 22.411 4.851 1.00 42.34 173 SER A O 1
ATOM 1313 N N . ILE A 1 174 ? -39.968 23.794 3.751 1.00 50.09 174 ILE A N 1
ATOM 1314 C CA . ILE A 1 174 ? -40.329 24.995 4.496 1.00 50.09 174 ILE A CA 1
ATOM 1315 C C . ILE A 1 174 ? -41.454 25.631 3.680 1.00 50.09 174 ILE A C 1
ATOM 1317 O O . ILE A 1 174 ? -41.201 26.215 2.629 1.00 50.09 174 ILE A O 1
ATOM 1321 N N . SER A 1 175 ? -42.700 25.441 4.107 1.00 43.28 175 SER A N 1
ATOM 1322 C CA . SER A 1 175 ? -43.848 26.183 3.575 1.00 43.28 175 SER A CA 1
ATOM 1323 C C . SER A 1 175 ? -44.127 27.350 4.526 1.00 43.28 175 SER A C 1
ATOM 1325 O O . SER A 1 175 ? -44.462 27.090 5.682 1.00 43.28 175 SER A O 1
ATOM 1327 N N . PRO A 1 176 ? -43.972 28.617 4.109 1.00 55.22 176 PRO A N 1
ATOM 1328 C CA . PRO A 1 176 ? -44.417 29.757 4.891 1.00 55.22 176 PRO A CA 1
ATOM 1329 C C . PRO A 1 176 ? -45.795 30.205 4.389 1.00 55.22 176 PRO A C 1
ATOM 1331 O O . PRO A 1 176 ? -45.897 30.770 3.307 1.00 55.22 176 PRO A O 1
ATOM 1334 N N . THR A 1 177 ? -46.848 29.983 5.172 1.00 49.22 177 THR A N 1
ATOM 1335 C CA . THR A 1 177 ? -48.170 30.620 4.987 1.00 49.22 177 THR A CA 1
ATOM 1336 C C . THR A 1 177 ? -48.832 30.688 6.367 1.00 49.22 177 THR A C 1
ATOM 1338 O O . THR A 1 177 ? -49.186 29.654 6.920 1.00 49.22 177 THR A O 1
ATOM 1341 N N . SER A 1 178 ? -48.690 31.786 7.114 1.00 46.31 178 SER A N 1
ATOM 1342 C CA . SER A 1 178 ? -49.498 33.021 7.065 1.00 46.31 178 SER A CA 1
ATOM 1343 C C . SER A 1 178 ? -50.931 32.851 7.603 1.00 46.31 178 SER A C 1
ATOM 1345 O O . SER A 1 178 ? -51.775 32.291 6.916 1.00 46.31 178 SER A O 1
ATOM 1347 N N . SER A 1 179 ? -51.153 33.421 8.797 1.00 46.00 179 SER A N 1
ATOM 1348 C CA . SER A 1 179 ? -52.345 34.166 9.261 1.00 46.00 179 SER A CA 1
ATOM 1349 C C . SER A 1 179 ? -53.755 33.583 9.076 1.00 46.00 179 SER A C 1
ATOM 1351 O O . SER A 1 179 ? -54.242 33.469 7.953 1.00 46.00 179 SER A O 1
ATOM 1353 N N . GLY A 1 180 ? -54.447 33.414 10.209 1.00 43.34 180 GLY A N 1
ATOM 1354 C CA . GLY A 1 180 ? -55.892 33.216 10.340 1.00 43.34 180 GLY A CA 1
ATOM 1355 C C . GLY A 1 180 ? -56.255 32.887 11.776 1.00 43.34 180 GLY A C 1
ATOM 1356 O O . GLY A 1 180 ? -56.205 31.684 12.098 1.00 43.34 180 GLY A O 1
#

Sequence (180 aa):
MVILRMIHILSSVVWAGAVFFLTAVLQPAIAGGGPEAGRFMQRLASQSRFRLVMAIAPMLTVLSGLVLYGRVSAGFQNAWITSGAGLSLTVGALATLLTFVVFGVFQRPVAARLQVLGGEVQRSGGSPTGAQAAEMQVLQRRMRQTMWWATLLFDRHCPGDVRRAVHPTLRISISPTSSG

pLDDT: mean 79.41, std 17.0, range [38.56, 97.19]

Solvent-accessible surface area (backbone atoms only — not comparable to full-atom values): 10210 Å² total; per-residue (Å²): 114,66,67,51,48,51,50,19,53,56,22,38,52,53,39,52,50,50,52,47,43,45,64,74,49,49,48,61,74,42,60,85,50,58,72,61,40,52,52,52,52,48,43,43,61,73,70,37,72,58,38,55,49,71,59,48,24,55,51,46,20,52,55,34,43,53,55,49,50,36,60,76,31,71,68,68,34,63,80,45,40,73,31,79,68,30,40,57,52,49,54,53,50,51,54,51,49,50,50,51,48,50,49,57,66,62,42,42,59,48,52,52,51,52,50,52,52,53,51,51,25,56,72,64,76,62,60,64,52,76,67,55,47,53,51,50,52,53,44,52,51,53,53,50,56,62,50,46,64,63,41,62,69,50,59,79,71,54,66,76,66,62,67,53,71,78,59,82,81,83,76,82,80,84,79,90,78,82,91,134

Foldseek 3Di:
DVVLVCLQVVLCCLQVVLVCCVPVPLCVVCVVVPVVSVVVVLCCCPPDCNVVSNVVSLVSNLVSLVVVLCVVCVRVDPVQCPDPVNVVSVVVNVVSVVVCCLCVPQVVVLVVVLNVLCVVCVVVVNDHDPVSVVSNVVSVVSNVVSCVVVVVVVVVVDPPPVVCVVPVDDPPDPDDDDDD